Protein AF-A0A9E0L3P1-F1 (afdb_monomer_lite)

Sequence (250 aa):
MSVIFAIGGILDIVAPALLGAIGSVVLGGTKSLLESWKSQRLSTESSFNAALESDDLATISRYLRDELGQVTTDVYLRDAKVRHRVDRCLARLGAFVAPPTEEAQLVELAAGGIATPTTKKVDARGKADFDVLPLSARRNDPPAISKALESLRAGEAWNALAGLRRDLEKLLRARRNPIASSSTRSNRLSLKYDVPADAAPAFYRFWRIASQAIHGEEISDEDAVQAIEDARLVYEILDQLPQQPNRDSN

Foldseek 3Di:
DDDDDDDPPPPPPPVVVVVVVVVVVVVVVVVVVVVVVVVVVVVLVVLLVVLLPDPDPVSLVCCCCVPVVPDDPVNCVPDPVNVVSNVSSVVSVCVVPPDCDVVNVVVVVVPVDDDDDDPDPPDDDPPPPVVPPPLPDDPPFDPLLVVLSVCLNVVNLLCSLLSLVVVVVVLQVVQDDPPPPDDDDDDDPPVVGPQDPQLVVLVVLLVVQNVCSPVVHDDDSVSSVSSSVSSRVSVVVSVPDDRDPDPPPD

Structure (mmCIF, N/CA/C/O backbone):
data_AF-A0A9E0L3P1-F1
#
_entry.id   AF-A0A9E0L3P1-F1
#
loop_
_atom_site.group_PDB
_atom_site.id
_atom_site.type_symbol
_atom_site.label_atom_id
_atom_site.label_alt_id
_atom_site.label_comp_id
_atom_site.label_asym_id
_atom_site.label_entity_id
_atom_site.label_seq_id
_atom_site.pdbx_PDB_ins_code
_atom_site.Cartn_x
_atom_site.Cartn_y
_atom_site.Cartn_z
_atom_site.occupancy
_atom_site.B_iso_or_equiv
_atom_site.auth_seq_id
_atom_site.auth_comp_id
_atom_site.auth_asym_id
_atom_site.auth_atom_id
_atom_site.pdbx_PDB_model_num
ATOM 1 N N . MET A 1 1 ? -13.514 0.054 101.520 1.00 41.00 1 MET A N 1
ATOM 2 C CA . MET A 1 1 ? -13.769 -0.871 100.396 1.00 41.00 1 MET A CA 1
ATOM 3 C C . MET A 1 1 ? -14.981 -0.371 99.629 1.00 41.00 1 MET A C 1
ATOM 5 O O . MET A 1 1 ? -15.942 0.027 100.270 1.00 41.00 1 MET A O 1
ATOM 9 N N . SER A 1 2 ? -14.891 -0.420 98.297 1.00 41.91 2 SER A N 1
ATOM 10 C CA . SER A 1 2 ? -15.989 -0.293 97.322 1.00 41.91 2 SER A CA 1
ATOM 11 C C . SER A 1 2 ? -16.463 1.119 96.946 1.00 41.91 2 SER A C 1
ATOM 13 O O . SER A 1 2 ? -17.506 1.580 97.390 1.00 41.91 2 SER A O 1
ATOM 15 N N . VAL A 1 3 ? -15.731 1.747 96.016 1.00 44.28 3 VAL A N 1
ATOM 16 C CA . VAL A 1 3 ? -16.268 2.740 95.065 1.00 44.28 3 VAL A CA 1
ATOM 17 C C . VAL A 1 3 ? -15.765 2.353 93.671 1.00 44.28 3 VAL A C 1
ATOM 19 O O . VAL A 1 3 ? -14.721 2.813 93.227 1.00 44.28 3 VAL A O 1
ATOM 22 N N . ILE A 1 4 ? -16.467 1.431 93.011 1.00 50.34 4 ILE A N 1
ATOM 23 C CA . ILE A 1 4 ? -16.298 1.112 91.585 1.00 50.34 4 ILE A CA 1
ATOM 24 C C . ILE A 1 4 ? -17.689 0.772 91.058 1.00 50.34 4 ILE A C 1
ATOM 26 O O . ILE A 1 4 ? -18.079 -0.377 91.150 1.00 50.34 4 ILE A O 1
ATOM 30 N N . PHE A 1 5 ? -18.455 1.753 90.583 1.00 51.06 5 PHE A N 1
ATOM 31 C CA . PHE A 1 5 ? -19.608 1.564 89.685 1.00 51.06 5 PHE A CA 1
ATOM 32 C C . PHE A 1 5 ? -20.135 2.950 89.294 1.00 51.06 5 PHE A C 1
ATOM 34 O O . PHE A 1 5 ? -20.913 3.510 90.052 1.00 51.06 5 PHE A O 1
ATOM 41 N N . ALA A 1 6 ? -19.688 3.521 88.164 1.00 51.91 6 ALA A N 1
ATOM 42 C CA . ALA A 1 6 ? -20.415 4.580 87.427 1.00 51.91 6 ALA A CA 1
ATOM 43 C C . ALA A 1 6 ? -19.659 5.094 86.177 1.00 51.91 6 ALA A C 1
ATOM 45 O O . ALA A 1 6 ? -19.494 6.298 86.017 1.00 51.91 6 ALA A O 1
ATOM 46 N N . ILE A 1 7 ? -19.169 4.228 85.276 1.00 48.50 7 ILE A N 1
ATOM 47 C CA . ILE A 1 7 ? -18.638 4.702 83.967 1.00 48.50 7 ILE A CA 1
ATOM 48 C C . ILE A 1 7 ? -19.268 3.965 82.762 1.00 48.50 7 ILE A C 1
ATOM 50 O O . ILE A 1 7 ? -19.122 4.390 81.622 1.00 48.50 7 ILE A O 1
ATOM 54 N N . GLY A 1 8 ? -20.078 2.923 82.978 1.00 45.62 8 GLY A N 1
ATOM 55 C CA . GLY A 1 8 ? -20.614 2.098 81.882 1.00 45.62 8 GLY A CA 1
ATOM 56 C C . GLY A 1 8 ? -21.783 2.680 81.073 1.00 45.62 8 GLY A C 1
ATOM 57 O O . GLY A 1 8 ? -22.149 2.088 80.071 1.00 45.62 8 GLY A O 1
ATOM 58 N N . GLY A 1 9 ? -22.390 3.802 81.479 1.00 47.56 9 GLY A N 1
ATOM 59 C CA . GLY A 1 9 ? -23.673 4.253 80.906 1.00 47.56 9 GLY A CA 1
ATOM 60 C C . GLY A 1 9 ? -23.602 5.295 79.784 1.00 47.56 9 GLY A C 1
ATOM 61 O O . GLY A 1 9 ? -24.622 5.585 79.171 1.00 47.56 9 GLY A O 1
ATOM 62 N N . ILE A 1 10 ? -22.436 5.896 79.520 1.00 48.09 10 ILE A N 1
ATOM 63 C CA . ILE A 1 10 ? -22.332 7.044 78.594 1.00 48.09 10 ILE A CA 1
ATOM 64 C C . ILE A 1 10 ? -21.902 6.615 77.176 1.00 48.09 10 ILE A C 1
ATOM 66 O O . ILE A 1 10 ? -22.120 7.353 76.218 1.00 48.09 10 ILE A O 1
ATOM 70 N N . LEU A 1 11 ? -21.365 5.402 76.997 1.00 46.41 11 LEU A N 1
ATOM 71 C CA . LEU A 1 11 ? -20.890 4.940 75.685 1.00 46.41 11 LEU A CA 1
ATOM 72 C C . LEU A 1 11 ? -21.988 4.417 74.740 1.00 46.41 11 LEU A C 1
ATOM 74 O O . LEU A 1 11 ? -21.792 4.479 73.527 1.00 46.41 11 LEU A O 1
ATOM 78 N N . ASP A 1 12 ? -23.152 3.996 75.242 1.00 49.41 12 ASP A N 1
ATOM 79 C CA . ASP A 1 12 ? -24.196 3.388 74.395 1.00 49.41 12 ASP A CA 1
ATOM 80 C C . ASP A 1 12 ? -25.086 4.395 73.647 1.00 49.41 12 ASP A C 1
ATOM 82 O O . ASP A 1 12 ? -25.795 4.026 72.713 1.00 49.41 12 ASP A O 1
ATOM 86 N N . ILE A 1 13 ? -25.032 5.685 73.997 1.00 50.88 13 ILE A N 1
ATOM 87 C CA . ILE A 1 13 ? -25.871 6.715 73.353 1.00 50.88 13 ILE A CA 1
ATOM 88 C C . ILE A 1 13 ? -25.098 7.491 72.272 1.00 50.88 13 ILE A C 1
ATOM 90 O O . ILE A 1 13 ? -25.693 8.014 71.330 1.00 50.88 13 ILE A O 1
ATOM 94 N N . VAL A 1 14 ? -23.763 7.532 72.340 1.00 48.97 14 VAL A N 1
ATOM 95 C CA . VAL A 1 14 ? -22.944 8.360 71.432 1.00 48.97 14 VAL A CA 1
ATOM 96 C C . VAL A 1 14 ? -22.566 7.620 70.136 1.00 48.97 14 VAL A C 1
ATOM 98 O O . VAL A 1 14 ? -22.375 8.249 69.094 1.00 48.97 14 VAL A O 1
ATOM 101 N N . ALA A 1 15 ? -22.528 6.283 70.151 1.00 49.94 15 ALA A N 1
ATOM 102 C CA . ALA A 1 15 ? -22.137 5.473 68.995 1.00 49.94 15 ALA A CA 1
ATOM 103 C C . ALA A 1 15 ? -23.086 5.558 67.768 1.00 49.94 15 ALA A C 1
ATOM 105 O O . ALA A 1 15 ? -22.580 5.705 66.651 1.00 49.94 15 ALA A O 1
ATOM 106 N N . PRO A 1 16 ? -24.431 5.531 67.900 1.00 53.44 16 PRO A N 1
ATOM 107 C CA . PRO A 1 16 ? -25.307 5.573 66.725 1.00 53.44 16 PRO A CA 1
ATOM 108 C C . PRO A 1 16 ? -25.419 6.969 66.081 1.00 53.44 16 PRO A C 1
ATOM 110 O O . PRO A 1 16 ? -25.670 7.067 64.880 1.00 53.44 16 PRO A O 1
ATOM 113 N N . ALA A 1 17 ? -25.171 8.050 66.830 1.00 52.03 17 ALA A N 1
ATOM 114 C CA . ALA A 1 17 ? -25.237 9.419 66.306 1.00 52.03 17 ALA A CA 1
ATOM 115 C C . ALA A 1 17 ? -24.037 9.783 65.405 1.00 52.03 17 ALA A C 1
ATOM 117 O O . ALA A 1 17 ? -24.204 10.475 64.399 1.00 52.03 17 ALA A O 1
ATOM 118 N N . LEU A 1 18 ? -22.836 9.273 65.708 1.00 46.53 18 LEU A N 1
ATOM 119 C CA . LEU A 1 18 ? -21.638 9.486 64.883 1.00 46.53 18 LEU A CA 1
ATOM 120 C C . LEU A 1 18 ? -21.670 8.687 63.569 1.00 46.53 18 LEU A C 1
ATOM 122 O O . LEU A 1 18 ? -21.211 9.179 62.540 1.00 46.53 18 LEU A O 1
ATOM 126 N N . LEU A 1 19 ? -22.277 7.496 63.562 1.00 47.31 19 LEU A N 1
ATOM 127 C CA . LEU A 1 19 ? -22.416 6.679 62.349 1.00 47.31 19 LEU A CA 1
ATOM 128 C C . LEU A 1 19 ? -23.410 7.273 61.333 1.00 47.31 19 LEU A C 1
ATOM 130 O O . LEU A 1 19 ? -23.176 7.183 60.127 1.00 47.31 19 LEU A O 1
ATOM 134 N N . GLY A 1 20 ? -24.470 7.948 61.794 1.00 47.22 20 GLY A N 1
ATOM 135 C CA . GLY A 1 20 ? -25.434 8.626 60.917 1.00 47.22 20 GLY A CA 1
ATOM 136 C C . GLY A 1 20 ? -24.874 9.869 60.209 1.00 47.22 20 GLY A C 1
ATOM 137 O O . GLY A 1 20 ? -25.210 10.123 59.053 1.00 47.22 20 GLY A O 1
ATOM 138 N N . ALA A 1 21 ? -23.983 10.618 60.868 1.00 46.47 21 ALA A N 1
ATOM 139 C CA . ALA A 1 21 ? -23.373 11.829 60.309 1.00 46.47 21 ALA A CA 1
ATOM 140 C C . ALA A 1 21 ? -22.207 11.541 59.341 1.00 46.47 21 ALA A C 1
ATOM 142 O O . ALA A 1 21 ? -21.972 12.307 58.409 1.00 46.47 21 ALA A O 1
ATOM 143 N N . ILE A 1 22 ? -21.493 10.423 59.516 1.00 46.97 22 ILE A N 1
ATOM 144 C CA . ILE A 1 22 ? -20.395 10.026 58.617 1.00 46.97 22 ILE A CA 1
ATOM 145 C C . ILE A 1 22 ? -20.943 9.415 57.313 1.00 46.97 22 ILE A C 1
ATOM 147 O O . ILE A 1 22 ? -20.392 9.653 56.237 1.00 46.97 22 ILE A O 1
ATOM 151 N N . GLY A 1 23 ? -22.072 8.698 57.371 1.00 39.88 23 GLY A N 1
ATOM 152 C CA . GLY A 1 23 ? -22.703 8.103 56.186 1.00 39.88 23 GLY A CA 1
ATOM 153 C C . GLY A 1 23 ? -23.179 9.127 55.145 1.00 39.88 23 GLY A C 1
ATOM 154 O O . GLY A 1 23 ? -23.031 8.901 53.944 1.00 39.88 23 GLY A O 1
ATOM 155 N N . SER A 1 24 ? -23.691 10.282 55.577 1.00 47.69 24 SER A N 1
ATOM 156 C CA . SER A 1 24 ? -24.193 11.335 54.681 1.00 47.69 24 SER A CA 1
ATOM 157 C C . SER A 1 24 ? -23.080 12.137 53.992 1.00 47.69 24 SER A C 1
ATOM 159 O O . SER A 1 24 ? -23.251 12.548 52.843 1.00 47.69 24 SER A O 1
ATOM 161 N N . VAL A 1 25 ? -21.907 12.282 54.617 1.00 47.47 25 VAL A N 1
ATOM 162 C CA . VAL A 1 25 ? -20.738 12.950 54.008 1.00 47.47 25 VAL A CA 1
ATOM 163 C C . VAL A 1 25 ? -20.073 12.067 52.943 1.00 47.47 25 VAL A C 1
ATOM 165 O O . VAL A 1 25 ? -19.700 12.557 51.875 1.00 47.47 25 VAL A O 1
ATOM 168 N N . VAL A 1 26 ? -19.993 10.752 53.166 1.00 49.22 26 VAL A N 1
ATOM 169 C CA . VAL A 1 26 ? -19.387 9.810 52.203 1.00 49.22 26 VAL A CA 1
ATOM 170 C C . VAL A 1 26 ? -20.275 9.601 50.963 1.00 49.22 26 VAL A C 1
ATOM 172 O O . VAL A 1 26 ? -19.770 9.510 49.843 1.00 49.22 26 VAL A O 1
ATOM 175 N N . LEU A 1 27 ? -21.604 9.605 51.116 1.00 48.38 27 LEU A N 1
ATOM 176 C CA . LEU A 1 27 ? -22.540 9.484 49.987 1.00 48.38 27 LEU A CA 1
ATOM 177 C C . LEU A 1 27 ? -22.707 10.787 49.181 1.00 48.38 27 LEU A C 1
ATOM 179 O O . LEU A 1 27 ? -22.965 10.723 47.979 1.00 48.38 27 LEU A O 1
ATOM 183 N N . GLY A 1 28 ? -22.513 11.959 49.796 1.00 45.94 28 GLY A N 1
ATOM 184 C CA . GLY A 1 28 ? -22.519 13.251 49.095 1.00 45.94 28 GLY A CA 1
ATOM 185 C C . GLY A 1 28 ? -21.259 13.505 48.255 1.00 45.94 28 GLY A C 1
ATOM 186 O O . GLY A 1 28 ? -21.353 14.033 47.147 1.00 45.94 28 GLY A O 1
ATOM 187 N N . GLY A 1 29 ? -20.086 13.076 48.737 1.00 42.81 29 GLY A N 1
ATOM 188 C CA . GLY A 1 29 ? -18.804 13.289 48.050 1.00 42.81 29 GLY A CA 1
ATOM 189 C C . GLY A 1 29 ? -18.614 12.459 46.775 1.00 42.81 29 GLY A C 1
ATOM 190 O O . GLY A 1 29 ? -17.936 12.892 45.847 1.00 42.81 29 GLY A O 1
ATOM 191 N N . THR A 1 30 ? -19.244 11.285 46.674 1.00 48.56 30 THR A N 1
ATOM 192 C CA . THR A 1 30 ? -19.099 10.417 45.489 1.00 48.56 30 THR A CA 1
ATOM 193 C C . THR A 1 30 ? -19.891 10.915 44.281 1.00 48.56 30 THR A C 1
ATOM 195 O O . THR A 1 30 ? -19.433 10.745 43.152 1.00 48.56 30 THR A O 1
ATOM 198 N N . LYS A 1 31 ? -21.034 11.590 44.483 1.00 53.25 31 LYS A N 1
ATOM 199 C CA . LYS A 1 31 ? -21.816 12.173 43.379 1.00 53.25 31 LYS A CA 1
ATOM 200 C C . LYS A 1 31 ? -21.131 13.385 42.749 1.00 53.25 31 LYS A C 1
ATOM 202 O O . LYS A 1 31 ? -21.067 13.450 41.525 1.00 53.25 31 LYS A O 1
ATOM 207 N N . SER A 1 32 ? -20.556 14.288 43.550 1.00 51.97 32 SER A N 1
ATOM 208 C CA . SER A 1 32 ? -19.854 15.461 43.002 1.00 51.97 32 SER A CA 1
ATOM 209 C C . SER A 1 32 ? -18.558 15.079 42.279 1.00 51.97 32 SER A C 1
ATOM 211 O O . SER A 1 32 ? -18.223 15.679 41.259 1.00 51.97 32 SER A O 1
ATOM 213 N N . LEU A 1 33 ? -17.868 14.024 42.733 1.00 56.31 33 LEU A N 1
ATOM 214 C CA . LEU A 1 33 ? -16.728 13.451 42.016 1.00 56.31 33 LEU A CA 1
ATOM 215 C C . LEU A 1 33 ? -17.153 12.835 40.680 1.00 56.31 33 LEU A C 1
ATOM 217 O O . LEU A 1 33 ? -16.501 13.076 39.668 1.00 56.31 33 LEU A O 1
ATOM 221 N N . LEU A 1 34 ? -18.268 12.100 40.638 1.00 56.38 34 LEU A N 1
ATOM 222 C CA . LEU A 1 34 ? -18.761 11.503 39.395 1.00 56.38 34 LEU A CA 1
ATOM 223 C C . LEU A 1 34 ? -19.210 12.565 38.375 1.00 56.38 34 LEU A C 1
ATOM 225 O O . LEU A 1 34 ? -18.944 12.428 37.181 1.00 56.38 34 LEU A O 1
ATOM 229 N N . GLU A 1 35 ? -19.872 13.628 38.838 1.00 59.34 35 GLU A N 1
ATOM 230 C CA . GLU A 1 35 ? -20.303 14.753 38.000 1.00 59.34 35 GLU A CA 1
ATOM 231 C C . GLU A 1 35 ? -19.119 15.586 37.502 1.00 59.34 35 GLU A C 1
ATOM 233 O O . GLU A 1 35 ? -19.087 15.937 36.323 1.00 59.34 35 GLU A O 1
ATOM 238 N N . SER A 1 36 ? -18.106 15.811 38.344 1.00 46.25 36 SER A N 1
ATOM 239 C CA . SER A 1 36 ? -16.845 16.460 37.961 1.00 46.25 36 SER A CA 1
ATOM 240 C C . SER A 1 36 ? -16.073 15.641 36.921 1.00 46.25 36 SER A C 1
ATOM 242 O O . SER A 1 36 ? -15.590 16.176 35.928 1.00 46.25 36 SER A O 1
ATOM 244 N N . TRP A 1 37 ? -16.041 14.313 37.061 1.00 57.25 37 TRP A N 1
ATOM 245 C CA . TRP A 1 37 ? -15.416 13.432 36.070 1.00 57.25 37 TRP A CA 1
ATOM 246 C C . TRP A 1 37 ? -16.185 13.405 34.750 1.00 57.25 37 TRP A C 1
ATOM 248 O O . TRP A 1 37 ? -15.593 13.321 33.673 1.00 57.25 37 TRP A O 1
ATOM 258 N N . LYS A 1 38 ? -17.518 13.469 34.808 1.00 56.06 38 LYS A N 1
ATOM 259 C CA . LYS A 1 38 ? -18.362 13.522 33.614 1.00 56.06 38 LYS A CA 1
ATOM 260 C C . LYS A 1 38 ? -18.232 14.869 32.900 1.00 56.06 38 LYS A C 1
ATOM 262 O O . LYS A 1 38 ? -18.153 14.871 31.674 1.00 56.06 38 LYS A O 1
ATOM 267 N N . SER A 1 39 ? -18.156 15.982 33.632 1.00 50.34 39 SER A N 1
ATOM 268 C CA . SER A 1 39 ? -17.939 17.308 33.042 1.00 50.34 39 SER A CA 1
ATOM 269 C C . SER A 1 39 ? -16.531 17.440 32.46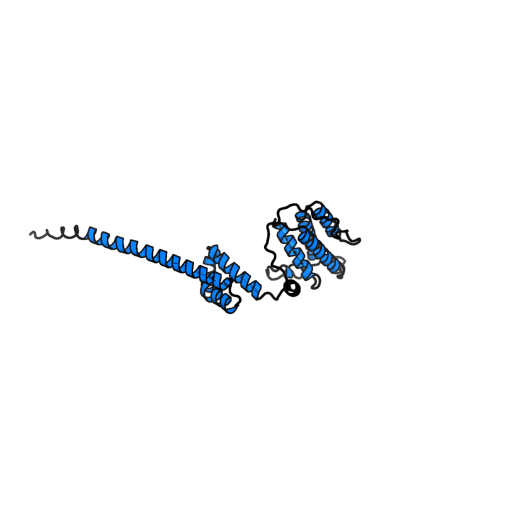0 1.00 50.34 39 SER A C 1
ATOM 271 O O . SER A 1 39 ? -16.409 17.905 31.331 1.00 50.34 39 SER A O 1
ATOM 273 N N . GLN A 1 40 ? -15.504 16.911 33.139 1.00 62.34 40 GLN A N 1
ATOM 274 C CA . GLN A 1 40 ? -14.139 16.838 32.610 1.00 62.34 40 GLN A CA 1
ATOM 275 C C . GLN A 1 40 ? -14.065 16.016 31.323 1.00 62.34 40 GLN A C 1
ATOM 277 O O . GLN A 1 40 ? -13.381 16.424 30.390 1.00 62.34 40 GLN A O 1
ATOM 282 N N . ARG A 1 41 ? -14.788 14.889 31.230 1.00 61.81 41 ARG A N 1
ATOM 283 C CA . ARG A 1 41 ? -14.851 14.060 30.010 1.00 61.81 41 ARG A CA 1
ATOM 284 C C . ARG A 1 41 ? -15.549 14.760 28.850 1.00 61.81 41 ARG A C 1
ATOM 286 O O . ARG A 1 41 ? -15.079 14.665 27.720 1.00 61.81 41 ARG A O 1
ATOM 293 N N . LEU A 1 42 ? -16.657 15.447 29.127 1.00 58.56 42 LEU A N 1
ATOM 294 C CA . LEU A 1 42 ? -17.394 16.203 28.115 1.00 58.56 42 LEU A CA 1
ATOM 295 C C . LEU A 1 42 ? -16.572 17.392 27.607 1.00 58.56 42 LEU A C 1
ATOM 297 O O . LEU A 1 42 ? -16.526 17.614 26.399 1.00 58.56 42 LEU A O 1
ATOM 301 N N . SER A 1 43 ? -15.858 18.092 28.495 1.00 64.62 43 SER A N 1
ATOM 302 C CA . SER A 1 43 ? -14.959 19.176 28.094 1.00 64.62 43 SER A CA 1
ATOM 303 C C . SER A 1 43 ? -13.737 18.671 27.327 1.00 64.62 43 SER A C 1
ATOM 305 O O . SER A 1 43 ? -13.291 19.357 26.413 1.00 64.62 43 SER A O 1
ATOM 307 N N . THR A 1 44 ? -13.219 17.470 27.635 1.00 73.44 44 THR A N 1
ATOM 308 C CA . THR A 1 44 ? -12.126 16.875 26.837 1.00 73.44 44 THR A CA 1
ATOM 309 C C . THR A 1 44 ? -12.587 16.443 25.453 1.00 73.44 44 THR A C 1
ATOM 311 O O . THR A 1 44 ? -11.783 16.406 24.531 1.00 73.44 44 THR A O 1
ATOM 314 N N . GLU A 1 45 ? -13.850 16.050 25.296 1.00 78.62 45 GLU A N 1
ATOM 315 C CA . GLU A 1 45 ? -14.381 15.586 24.013 1.00 78.62 45 GLU A CA 1
ATOM 316 C C . GLU A 1 45 ? -14.706 16.751 23.076 1.00 78.62 45 GLU A C 1
ATOM 318 O O . GLU A 1 45 ? -14.392 16.689 21.888 1.00 78.62 45 GLU A O 1
ATOM 323 N N . SER A 1 46 ? -15.247 17.852 23.607 1.00 83.00 46 SER A N 1
ATOM 324 C CA . SER A 1 46 ? -15.445 19.071 22.820 1.00 83.00 46 SER A CA 1
ATOM 325 C C . SER A 1 46 ? -14.118 19.715 22.422 1.00 83.00 46 SER A C 1
ATOM 327 O O . SER A 1 46 ? -13.969 20.119 21.271 1.00 83.00 46 SER A O 1
ATOM 329 N N . SER A 1 47 ? -13.135 19.774 23.331 1.00 84.06 47 SER A N 1
ATOM 330 C CA . SER A 1 47 ? -11.802 20.300 23.010 1.00 84.06 47 SER A CA 1
ATOM 331 C C . SER A 1 47 ? -11.057 19.413 22.011 1.00 84.06 47 SER A C 1
ATOM 333 O O . SER A 1 47 ? -10.395 19.932 21.117 1.00 84.06 47 SER A O 1
ATOM 335 N N . PHE A 1 48 ? -11.226 18.090 22.102 1.00 86.25 48 PHE A N 1
ATOM 336 C CA . PHE A 1 48 ? -10.692 17.136 21.131 1.00 86.25 48 PHE A CA 1
ATOM 337 C C . PHE A 1 48 ? -11.247 17.366 19.722 1.00 86.25 48 PHE A C 1
ATOM 339 O O . PHE A 1 48 ? -10.477 17.481 18.769 1.00 86.25 48 PHE A O 1
ATOM 346 N N . ASN A 1 49 ? -12.574 17.451 19.585 1.00 87.38 49 ASN A N 1
ATOM 347 C CA . ASN A 1 49 ? -13.206 17.656 18.281 1.00 87.38 49 ASN A CA 1
ATOM 348 C C . ASN A 1 49 ? -12.835 19.023 17.696 1.00 87.38 49 ASN A C 1
ATOM 350 O O . ASN A 1 49 ? -12.446 19.090 16.535 1.00 87.38 49 ASN A O 1
ATOM 354 N N . ALA A 1 50 ? -12.834 20.078 18.517 1.00 88.94 50 ALA A N 1
ATOM 355 C CA . ALA A 1 50 ? -12.407 21.408 18.090 1.00 88.94 50 ALA A CA 1
ATOM 356 C C . ALA A 1 50 ? -10.944 21.429 17.612 1.00 88.94 50 ALA A C 1
ATOM 358 O O . ALA A 1 50 ? -10.625 22.093 16.629 1.00 88.94 50 ALA A O 1
ATOM 359 N N . ALA A 1 51 ? -10.052 20.682 18.271 1.00 86.50 51 ALA A N 1
ATOM 360 C CA . ALA A 1 51 ? -8.666 20.560 17.832 1.00 86.50 51 ALA A CA 1
ATOM 361 C C . ALA A 1 51 ? -8.549 19.795 16.504 1.00 86.50 51 ALA A C 1
ATOM 363 O O . ALA A 1 51 ? -7.774 20.201 15.647 1.00 86.50 51 ALA A O 1
ATOM 364 N N . LEU A 1 52 ? -9.319 18.720 16.303 1.00 87.69 52 LEU A N 1
ATOM 365 C CA . LEU A 1 52 ? -9.302 17.949 15.052 1.00 87.69 52 LEU A CA 1
ATOM 366 C C . LEU A 1 52 ? -9.882 18.708 13.852 1.00 87.69 52 LEU A C 1
ATOM 368 O O . LEU A 1 52 ? -9.408 18.518 12.730 1.00 87.69 52 LEU A O 1
ATOM 372 N N . GLU A 1 53 ? -10.908 19.522 14.091 1.00 89.50 53 GLU A N 1
ATOM 373 C CA . GLU A 1 53 ? -11.561 20.370 13.088 1.00 89.50 53 GLU A CA 1
ATOM 374 C C . GLU A 1 53 ? -10.756 21.637 12.776 1.00 89.50 53 GLU A C 1
ATOM 376 O O . GLU A 1 53 ? -11.013 22.292 11.772 1.00 89.50 53 GLU A O 1
ATOM 381 N N . SER A 1 54 ? -9.770 21.978 13.608 1.00 88.25 54 SER A N 1
ATOM 382 C CA . SER A 1 54 ? -8.905 23.126 13.372 1.00 88.25 54 SER A CA 1
ATOM 383 C C . SER A 1 54 ? -8.012 22.906 12.151 1.00 88.25 54 SER A C 1
ATOM 385 O O . SER A 1 54 ? -7.361 21.866 12.014 1.00 88.25 54 SER A O 1
ATOM 387 N N . ASP A 1 55 ? -7.932 23.927 11.298 1.00 87.31 55 ASP A N 1
ATOM 388 C CA . ASP A 1 55 ? -6.958 23.978 10.207 1.00 87.31 55 ASP A CA 1
ATOM 389 C C . ASP A 1 55 ? -5.597 24.556 10.648 1.00 87.31 55 ASP A C 1
ATOM 391 O O . ASP A 1 55 ? -4.673 24.704 9.849 1.00 87.31 55 ASP A O 1
ATOM 395 N N . ASP A 1 56 ? -5.453 24.882 11.935 1.00 90.31 56 ASP A N 1
ATOM 396 C CA . ASP A 1 56 ? -4.226 25.422 12.506 1.00 90.31 56 ASP A CA 1
ATOM 397 C C . ASP A 1 56 ? -3.387 24.323 13.180 1.00 90.31 56 ASP A C 1
ATOM 399 O O . ASP A 1 56 ? -3.745 23.748 14.216 1.00 90.31 56 ASP A O 1
ATOM 403 N N . LEU A 1 57 ? -2.195 24.088 12.626 1.00 86.69 57 LEU A N 1
ATOM 404 C CA . LEU A 1 57 ? -1.208 23.155 13.167 1.00 86.69 57 LEU A CA 1
ATOM 405 C C . LEU A 1 57 ? -0.799 23.505 14.609 1.00 86.69 57 LEU A C 1
ATOM 407 O O . LEU A 1 57 ? -0.513 22.608 15.414 1.00 86.69 57 LEU A O 1
ATOM 411 N N . ALA A 1 58 ? -0.771 24.792 14.970 1.00 88.50 58 ALA A N 1
ATOM 412 C CA . ALA A 1 58 ? -0.435 25.220 16.326 1.00 88.50 58 ALA A CA 1
ATOM 413 C C . ALA A 1 58 ? -1.492 24.741 17.333 1.00 88.50 58 ALA A C 1
ATOM 415 O O . ALA A 1 58 ? -1.146 24.289 18.426 1.00 88.50 58 ALA A O 1
ATOM 416 N N . THR A 1 59 ? -2.766 24.773 16.950 1.00 88.06 59 THR A N 1
ATOM 417 C CA . THR A 1 59 ? -3.887 24.303 17.770 1.00 88.06 59 THR A CA 1
ATOM 418 C C . THR A 1 59 ? -3.830 22.789 17.988 1.00 88.06 59 THR A C 1
ATOM 420 O O . THR A 1 59 ? -3.878 22.333 19.134 1.00 88.06 59 THR A O 1
ATOM 423 N N . ILE A 1 60 ? -3.609 22.003 16.927 1.00 87.81 60 ILE A N 1
ATOM 424 C CA . ILE A 1 60 ? -3.466 20.538 17.025 1.00 87.81 60 ILE A CA 1
ATOM 425 C C . ILE A 1 60 ? -2.246 20.154 17.873 1.00 87.81 60 ILE A C 1
ATOM 427 O O . ILE A 1 60 ? -2.329 19.288 18.746 1.00 87.81 60 ILE A O 1
ATOM 431 N N . SER A 1 61 ? -1.101 20.800 17.638 1.00 84.38 61 SER A N 1
ATOM 432 C CA . SER A 1 61 ? 0.142 20.498 18.357 1.00 84.38 61 SER A CA 1
ATOM 433 C C . SER A 1 61 ? 0.095 20.902 19.833 1.00 84.38 61 SER A C 1
ATOM 435 O O . SER A 1 61 ? 0.674 20.206 20.669 1.00 84.38 61 SER A O 1
ATOM 437 N N . ARG A 1 62 ? -0.612 21.988 20.176 1.00 89.06 62 ARG A N 1
ATOM 438 C CA . ARG A 1 62 ? -0.868 22.385 21.566 1.00 89.06 62 ARG A CA 1
ATOM 439 C C . ARG A 1 62 ? -1.746 21.358 22.271 1.00 89.06 62 ARG A C 1
ATOM 441 O O . ARG A 1 62 ? -1.363 20.882 23.331 1.00 89.06 62 ARG A O 1
ATOM 448 N N . TYR A 1 63 ? -2.842 20.935 21.641 1.00 87.94 63 TYR A N 1
ATOM 449 C CA . TYR A 1 63 ? -3.709 19.889 22.188 1.00 87.94 63 TYR A CA 1
ATOM 450 C C . TYR A 1 63 ? -2.943 18.581 22.442 1.00 87.94 63 TYR A C 1
ATOM 452 O O . TYR A 1 63 ? -3.016 18.001 23.524 1.00 87.94 63 TYR A O 1
ATOM 460 N N . LEU A 1 64 ? -2.138 18.137 21.472 1.00 85.19 64 LEU A N 1
ATOM 461 C CA . LEU A 1 64 ? -1.310 16.939 21.622 1.00 85.19 64 LEU A CA 1
ATOM 462 C C . LEU A 1 64 ? -0.308 17.042 22.770 1.00 85.19 64 LEU A C 1
ATOM 464 O O . LEU A 1 64 ? -0.054 16.045 23.432 1.00 85.19 64 LEU A O 1
ATOM 468 N N . ARG A 1 65 ? 0.275 18.218 23.002 1.00 87.69 65 ARG A N 1
ATOM 469 C CA . ARG A 1 65 ? 1.256 18.431 24.069 1.00 87.69 65 ARG A CA 1
ATOM 470 C C . ARG A 1 65 ? 0.601 18.502 25.442 1.00 87.69 65 ARG A C 1
ATOM 472 O O . ARG A 1 65 ? 1.065 17.838 26.363 1.00 87.69 65 ARG A O 1
ATOM 479 N N . ASP A 1 66 ? -0.450 19.303 25.555 1.00 86.81 66 ASP A N 1
ATOM 480 C CA . ASP A 1 66 ? -1.017 19.693 26.842 1.00 86.81 66 ASP A CA 1
ATOM 481 C C . ASP A 1 66 ? -1.958 18.609 27.385 1.00 86.81 66 ASP A C 1
ATOM 483 O O . ASP A 1 66 ? -1.909 18.305 28.576 1.00 86.81 66 ASP A O 1
ATOM 487 N N . GLU A 1 67 ? -2.745 17.974 26.507 1.00 86.62 67 GLU A N 1
ATOM 488 C CA . GLU A 1 67 ? -3.736 16.955 26.878 1.00 86.62 67 GLU A CA 1
ATOM 489 C C . GLU A 1 67 ? -3.190 15.537 26.675 1.00 86.62 67 GLU A C 1
ATOM 491 O O . GLU A 1 67 ? -3.176 14.717 27.594 1.00 86.62 67 GLU A O 1
ATOM 496 N N . LEU A 1 68 ? -2.703 15.227 25.468 1.00 82.62 68 LEU A N 1
ATOM 497 C CA . LEU A 1 68 ? -2.258 13.867 25.139 1.00 82.62 68 LEU A CA 1
ATOM 498 C C . LEU A 1 68 ? -0.821 13.579 25.592 1.00 82.62 68 LEU A C 1
ATOM 500 O O . LEU A 1 68 ? -0.487 12.423 25.837 1.00 82.62 68 LEU A O 1
ATOM 504 N N . GLY A 1 69 ? 0.018 14.600 25.768 1.00 79.31 69 GLY A N 1
ATOM 505 C CA . GLY A 1 69 ? 1.403 14.454 26.220 1.00 79.31 69 GLY A CA 1
ATOM 506 C C . GLY A 1 69 ? 1.513 13.979 27.669 1.00 79.31 69 GLY A C 1
ATOM 507 O O . GLY A 1 69 ? 2.550 13.455 28.069 1.00 79.31 69 GLY A O 1
ATOM 508 N N . GLN A 1 70 ? 0.431 14.110 28.440 1.00 83.88 70 GLN A N 1
ATOM 509 C CA . GLN A 1 70 ? 0.333 13.593 29.806 1.00 83.88 70 GLN A CA 1
ATOM 510 C C . GLN A 1 70 ? -0.106 12.121 29.860 1.00 83.88 70 GLN A C 1
ATOM 512 O O . GLN A 1 70 ? -0.055 11.495 30.920 1.00 83.88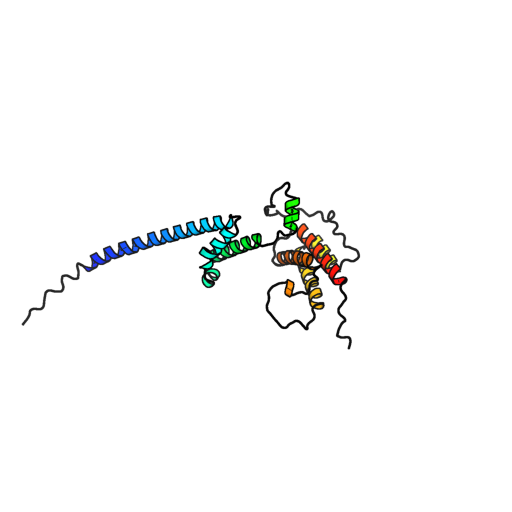 70 GLN A O 1
ATOM 517 N N . VAL A 1 71 ? -0.527 11.540 28.731 1.00 82.56 71 VAL A N 1
ATOM 518 C CA . VAL A 1 71 ? -0.925 10.132 28.652 1.00 82.56 71 VAL A CA 1
ATOM 519 C C . VAL A 1 71 ? 0.323 9.253 28.667 1.00 82.56 71 VAL A C 1
ATOM 521 O O . VAL A 1 71 ? 1.156 9.298 27.7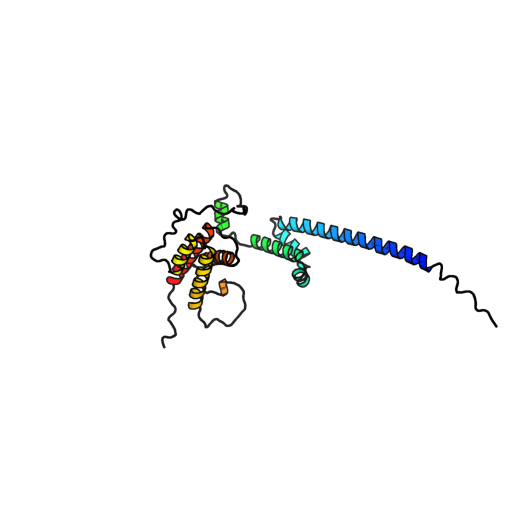65 1.00 82.56 71 VAL A O 1
ATOM 524 N N . THR A 1 72 ? 0.438 8.394 29.678 1.00 80.88 72 THR A N 1
ATOM 525 C CA . THR A 1 72 ? 1.526 7.413 29.743 1.00 80.88 72 THR A CA 1
ATOM 526 C C . THR A 1 72 ? 1.299 6.262 28.761 1.00 80.88 72 THR A C 1
ATOM 528 O O . THR A 1 72 ? 0.166 5.918 28.414 1.00 80.88 72 THR A O 1
ATOM 531 N N . THR A 1 73 ? 2.383 5.596 28.354 1.00 85.12 73 THR A N 1
ATOM 532 C CA . THR A 1 73 ? 2.322 4.439 27.445 1.00 85.12 73 THR A CA 1
ATOM 533 C C . THR A 1 73 ? 1.416 3.323 27.974 1.00 85.12 73 THR A C 1
ATOM 535 O O . THR A 1 73 ? 0.707 2.690 27.197 1.00 85.12 73 THR A O 1
ATOM 538 N N . ASP A 1 74 ? 1.394 3.095 29.291 1.00 80.06 74 ASP A N 1
ATOM 539 C CA . ASP A 1 74 ? 0.531 2.077 29.903 1.00 80.06 74 ASP A CA 1
ATOM 540 C C . ASP A 1 74 ? -0.961 2.408 29.723 1.00 80.06 74 ASP A C 1
ATOM 542 O O . ASP A 1 74 ? -1.740 1.541 29.328 1.00 80.06 74 ASP A O 1
ATOM 546 N N . VAL A 1 75 ? -1.353 3.674 29.908 1.00 76.06 75 VAL A N 1
ATOM 547 C CA . VAL A 1 75 ? -2.739 4.125 29.692 1.00 76.06 75 VAL A CA 1
ATOM 548 C C . VAL A 1 75 ? -3.129 3.998 28.218 1.00 76.06 75 VAL A C 1
ATOM 550 O O . VAL A 1 75 ? -4.197 3.470 27.917 1.00 76.06 75 VAL A O 1
ATOM 553 N N . TYR A 1 76 ? -2.250 4.385 27.290 1.00 85.00 76 TYR A N 1
ATOM 554 C CA . TYR A 1 76 ? -2.474 4.214 25.846 1.00 85.00 76 TYR A CA 1
ATOM 555 C C . TYR A 1 76 ? -2.672 2.735 25.441 1.00 85.00 76 TYR A C 1
ATOM 557 O O . TYR A 1 76 ? -3.513 2.399 24.597 1.00 85.00 76 TYR A O 1
ATOM 565 N N . LEU A 1 77 ? -1.929 1.813 26.063 1.00 84.25 77 LEU A N 1
ATOM 566 C CA . LEU A 1 77 ? -2.046 0.375 25.797 1.00 84.25 77 LEU A CA 1
ATOM 567 C C . LEU A 1 77 ? -3.291 -0.265 26.426 1.00 84.25 77 LEU A C 1
ATOM 569 O O . LEU A 1 77 ? -3.762 -1.280 25.912 1.00 84.25 77 LEU A O 1
ATOM 573 N N . ARG A 1 78 ? -3.853 0.310 27.491 1.00 79.75 78 ARG A N 1
ATOM 574 C CA . ARG A 1 78 ? -5.019 -0.257 28.190 1.00 79.75 78 ARG A CA 1
ATOM 575 C C . ARG A 1 78 ? -6.351 0.378 27.795 1.00 79.75 78 ARG A C 1
ATOM 577 O O . ARG A 1 78 ? -7.364 -0.314 27.816 1.00 79.75 78 ARG A O 1
ATOM 584 N N . ASP A 1 79 ? -6.365 1.653 27.412 1.00 83.50 79 ASP A N 1
ATOM 585 C CA . ASP A 1 79 ? -7.589 2.388 27.081 1.00 83.50 79 ASP A CA 1
ATOM 586 C C . ASP A 1 79 ? -7.738 2.587 25.563 1.00 83.50 79 ASP A C 1
ATOM 588 O O . ASP A 1 79 ? -7.054 3.396 24.931 1.00 83.50 79 ASP A O 1
ATOM 592 N N . ALA A 1 80 ? -8.686 1.853 24.971 1.00 80.00 80 ALA A N 1
ATOM 593 C CA . ALA A 1 80 ? -8.986 1.923 23.543 1.00 80.00 80 ALA A CA 1
ATOM 594 C C . ALA A 1 80 ? -9.478 3.310 23.086 1.00 80.00 80 ALA A C 1
ATOM 596 O O . ALA A 1 80 ? -9.234 3.692 21.942 1.00 80.00 80 ALA A O 1
ATOM 597 N N . LYS A 1 81 ? -10.145 4.084 23.955 1.00 83.62 81 LYS A N 1
ATOM 598 C CA . LYS A 1 81 ? -10.620 5.433 23.611 1.00 83.62 81 LYS A CA 1
ATOM 599 C C . LYS A 1 81 ? -9.461 6.412 23.536 1.00 83.62 81 LYS A C 1
ATOM 601 O O . LYS A 1 81 ? -9.381 7.185 22.586 1.00 83.62 81 LYS A O 1
ATOM 606 N N . VAL A 1 82 ? -8.558 6.358 24.513 1.00 81.31 82 VAL A N 1
ATOM 607 C CA . VAL A 1 82 ? -7.342 7.182 24.515 1.00 81.31 82 VAL A CA 1
ATOM 608 C C . VAL A 1 82 ? -6.484 6.853 23.298 1.00 81.31 82 VAL A C 1
ATOM 610 O O . VAL A 1 82 ? -6.063 7.764 22.588 1.00 81.31 82 VAL A O 1
ATOM 613 N N . ARG A 1 83 ? -6.317 5.561 22.990 1.00 86.50 83 ARG A N 1
ATOM 614 C CA . ARG A 1 83 ? -5.627 5.108 21.778 1.00 86.50 83 ARG A CA 1
ATOM 615 C C . ARG A 1 83 ? -6.230 5.706 20.512 1.00 86.50 83 ARG A C 1
ATOM 617 O O . ARG A 1 83 ? -5.523 6.349 19.748 1.00 86.50 83 ARG A O 1
ATOM 624 N N . HIS A 1 84 ? -7.543 5.571 20.340 1.00 85.69 84 HIS A N 1
ATOM 625 C CA . HIS A 1 84 ? -8.241 6.109 19.176 1.00 85.69 84 HIS A CA 1
ATOM 626 C C . HIS A 1 84 ? -8.070 7.631 19.034 1.00 85.69 84 HIS A C 1
ATOM 628 O O . HIS A 1 84 ? -7.899 8.131 17.923 1.00 85.69 84 HIS A O 1
ATOM 634 N N . ARG A 1 85 ? -8.080 8.375 20.149 1.00 84.50 85 ARG A N 1
ATOM 635 C CA . ARG A 1 85 ? -7.856 9.830 20.145 1.00 84.50 85 ARG A CA 1
ATOM 636 C C . ARG A 1 85 ? -6.445 10.190 19.684 1.00 84.50 85 ARG A C 1
ATOM 638 O O . ARG A 1 85 ? -6.295 11.024 18.794 1.00 84.50 85 ARG A O 1
ATOM 645 N N . VAL A 1 86 ? -5.431 9.532 20.246 1.00 84.94 86 VAL A N 1
ATOM 646 C CA . VAL A 1 86 ? -4.026 9.725 19.857 1.00 84.94 86 VAL A CA 1
ATOM 647 C C . VAL A 1 86 ? -3.824 9.386 18.380 1.00 84.94 86 VAL A C 1
ATOM 649 O O . VAL A 1 86 ? -3.273 10.201 17.643 1.00 84.94 86 VAL A O 1
ATOM 652 N N . ASP A 1 87 ? -4.340 8.244 17.924 1.00 86.50 87 ASP A N 1
ATOM 653 C CA . ASP A 1 87 ? -4.194 7.794 16.538 1.00 86.50 87 ASP A CA 1
ATOM 654 C C . ASP A 1 87 ? -4.849 8.779 15.553 1.00 86.50 87 ASP A C 1
ATOM 656 O O . ASP A 1 87 ? -4.252 9.116 14.530 1.00 86.50 87 ASP A O 1
ATOM 660 N N . ARG A 1 88 ? -6.036 9.320 15.875 1.00 86.62 88 ARG A N 1
ATOM 661 C CA . ARG A 1 88 ? -6.691 10.349 15.045 1.00 86.62 88 ARG A CA 1
ATOM 662 C C . ARG A 1 88 ? -5.907 11.659 14.996 1.00 86.62 88 ARG A C 1
ATOM 664 O O . ARG A 1 88 ? -5.779 12.229 13.914 1.00 86.62 88 ARG A O 1
ATOM 671 N N . CYS A 1 89 ? -5.374 12.136 16.122 1.00 85.62 89 CYS A N 1
ATOM 672 C CA . CYS A 1 89 ? -4.542 13.343 16.141 1.00 85.62 89 CYS A CA 1
ATOM 673 C C . CYS A 1 89 ? -3.257 13.160 15.322 1.00 85.62 89 CYS A C 1
ATOM 675 O O . CYS A 1 89 ? -2.901 14.040 14.539 1.00 85.62 89 CYS A O 1
ATOM 677 N N . LEU A 1 90 ? -2.586 12.011 15.453 1.00 86.19 90 LEU A N 1
ATOM 678 C CA . LEU A 1 90 ? -1.389 11.693 14.672 1.00 86.19 90 LEU A CA 1
ATOM 679 C C . LEU A 1 90 ? -1.697 11.556 13.177 1.00 86.19 90 LEU A C 1
ATOM 681 O O . LEU A 1 90 ? -0.933 12.062 12.360 1.00 86.19 90 LEU A O 1
ATOM 685 N N . ALA A 1 91 ? -2.822 10.939 12.809 1.00 84.62 91 ALA A N 1
ATOM 686 C CA . ALA A 1 91 ? -3.261 10.855 11.418 1.00 84.62 91 ALA A CA 1
ATOM 687 C C . ALA A 1 91 ? -3.536 12.244 10.820 1.00 84.62 91 ALA A C 1
ATOM 689 O O . ALA A 1 91 ? -3.104 12.527 9.703 1.00 84.62 91 ALA A O 1
ATOM 690 N N . ARG A 1 92 ? -4.193 13.140 11.571 1.00 83.75 92 ARG A N 1
ATOM 691 C CA . ARG A 1 92 ? -4.451 14.522 11.133 1.00 83.75 92 ARG A CA 1
ATOM 692 C C . ARG A 1 92 ? -3.157 15.325 10.989 1.00 83.75 92 ARG A C 1
ATOM 694 O O . ARG A 1 92 ? -2.992 16.003 9.983 1.00 83.75 92 ARG A O 1
ATOM 701 N N . LEU A 1 93 ? -2.221 15.204 11.933 1.00 85.19 93 LEU A N 1
ATOM 702 C CA . LEU A 1 93 ? -0.880 15.786 11.796 1.00 85.19 93 LEU A CA 1
ATOM 703 C C . LEU A 1 93 ? -0.138 15.237 10.576 1.00 85.19 93 LEU A C 1
ATOM 705 O O . LEU A 1 93 ? 0.494 15.995 9.849 1.00 85.19 93 LEU A O 1
ATOM 709 N N . GLY A 1 94 ? -0.231 13.928 10.344 1.00 82.56 94 GLY A N 1
ATOM 710 C CA . GLY A 1 94 ? 0.331 13.280 9.165 1.00 82.56 94 GLY A CA 1
ATOM 711 C C . GLY A 1 94 ? -0.227 13.876 7.877 1.00 82.56 94 GLY A C 1
ATOM 712 O O . GLY A 1 94 ? 0.549 14.186 6.984 1.00 82.56 94 GLY A O 1
ATOM 713 N N . ALA A 1 95 ? -1.538 14.117 7.811 1.00 81.50 95 ALA A N 1
ATOM 714 C CA . ALA A 1 95 ? -2.177 14.776 6.672 1.00 81.50 95 ALA A CA 1
ATOM 715 C C . ALA A 1 95 ? -1.731 16.239 6.489 1.00 81.50 95 ALA A C 1
ATOM 717 O O . ALA A 1 95 ? -1.653 16.705 5.360 1.00 81.50 95 ALA A O 1
ATOM 718 N N . PHE A 1 96 ? -1.416 16.949 7.577 1.00 83.69 96 PHE A N 1
ATOM 719 C CA . PHE A 1 96 ? -0.905 18.324 7.534 1.00 83.69 96 PHE A CA 1
ATOM 720 C C . PHE A 1 96 ? 0.541 18.429 7.047 1.00 83.69 96 PHE A C 1
ATOM 722 O O . PHE A 1 96 ? 0.900 19.376 6.356 1.00 83.69 96 PHE A O 1
ATOM 729 N N . VAL A 1 97 ? 1.389 17.495 7.479 1.00 81.25 97 VAL A N 1
ATOM 730 C CA . VAL A 1 97 ? 2.831 17.506 7.192 1.00 81.25 97 VAL A CA 1
ATOM 731 C C . VAL A 1 97 ? 3.149 16.765 5.897 1.00 81.25 97 VAL A C 1
ATOM 733 O O . VAL A 1 97 ? 4.198 17.006 5.298 1.00 81.25 97 VAL A O 1
ATOM 736 N N . ALA A 1 98 ? 2.273 15.857 5.460 1.00 75.12 98 ALA A N 1
ATOM 737 C CA . ALA A 1 98 ? 2.416 15.214 4.169 1.00 75.12 98 ALA A CA 1
ATOM 738 C C . ALA A 1 98 ? 2.501 16.307 3.093 1.00 75.12 98 ALA A C 1
ATOM 740 O O . ALA A 1 98 ? 1.608 17.155 3.024 1.00 75.12 98 ALA A O 1
ATOM 741 N N . PRO A 1 99 ? 3.563 16.316 2.263 1.00 60.62 99 PRO A N 1
ATOM 742 C CA . PRO A 1 99 ? 3.578 17.191 1.106 1.00 60.62 99 PRO A CA 1
ATOM 743 C C . PRO A 1 99 ? 2.312 16.895 0.297 1.00 60.62 99 PRO A C 1
ATOM 745 O O . PRO A 1 99 ? 1.908 15.723 0.255 1.00 60.62 99 PRO A O 1
ATOM 748 N N . PRO A 1 100 ? 1.678 17.915 -0.312 1.00 58.31 100 PRO A N 1
ATOM 749 C CA . PRO A 1 100 ? 0.553 17.684 -1.199 1.00 58.31 100 PRO A CA 1
ATOM 750 C C . PRO A 1 100 ? 1.022 16.637 -2.195 1.00 58.31 100 PRO A C 1
ATOM 752 O O . PRO A 1 100 ? 1.985 16.839 -2.935 1.00 58.31 100 PRO A O 1
ATOM 755 N N . THR A 1 101 ? 0.435 15.452 -2.091 1.00 57.94 101 THR A N 1
ATOM 756 C CA . THR A 1 101 ? 0.781 14.336 -2.959 1.00 57.94 101 THR A CA 1
ATOM 757 C C . THR A 1 101 ? 0.543 14.848 -4.380 1.00 57.94 101 THR A C 1
ATOM 759 O O . THR A 1 101 ? -0.375 15.641 -4.573 1.00 57.94 101 THR A O 1
ATOM 762 N N . GLU A 1 102 ? 1.343 14.482 -5.382 1.00 52.97 102 GLU A N 1
ATOM 763 C CA . GLU A 1 102 ? 1.100 14.962 -6.760 1.00 52.97 102 GLU A CA 1
ATOM 764 C C . GLU A 1 102 ? -0.352 14.677 -7.211 1.00 52.97 102 GLU A C 1
ATOM 766 O O . GLU A 1 102 ? -0.944 15.448 -7.959 1.00 52.97 102 GLU A O 1
ATOM 771 N N . GLU A 1 103 ? -0.980 13.649 -6.630 1.00 50.66 103 GLU A N 1
ATOM 772 C CA . GLU A 1 103 ? -2.416 13.353 -6.708 1.00 50.66 103 GLU A CA 1
ATOM 773 C C . GLU A 1 103 ? -3.317 14.482 -6.155 1.00 50.66 103 GLU A C 1
ATOM 775 O O . GLU A 1 103 ? -4.314 14.822 -6.780 1.00 50.66 103 GLU A O 1
ATOM 780 N N . ALA A 1 104 ? -2.968 15.124 -5.036 1.00 47.88 104 ALA A N 1
ATOM 781 C CA . ALA A 1 104 ? -3.693 16.264 -4.469 1.00 47.88 104 ALA A CA 1
ATOM 782 C C . ALA A 1 104 ? -3.535 17.551 -5.301 1.00 47.88 104 ALA A C 1
ATOM 784 O O . ALA A 1 104 ? -4.496 18.304 -5.422 1.00 47.88 104 ALA A O 1
ATOM 785 N N . GLN A 1 105 ? -2.375 17.782 -5.931 1.00 46.12 105 GLN A N 1
ATOM 786 C CA . GLN A 1 105 ? -2.192 18.917 -6.855 1.00 46.12 105 GLN A CA 1
ATOM 787 C C . GLN A 1 105 ? -2.940 18.710 -8.179 1.00 46.12 105 GLN A C 1
ATOM 789 O O . GLN A 1 105 ? -3.503 19.657 -8.726 1.00 46.12 105 GLN A O 1
ATOM 794 N N . LEU A 1 106 ? -3.008 17.468 -8.673 1.00 49.62 106 LEU A N 1
ATOM 795 C CA . LEU A 1 106 ? -3.840 17.106 -9.825 1.00 49.62 106 LEU A CA 1
ATOM 796 C C . LEU A 1 106 ? -5.338 17.225 -9.508 1.00 49.62 106 LEU A C 1
ATOM 798 O O . LEU A 1 106 ? -6.109 17.665 -10.360 1.00 49.62 106 LEU A O 1
ATOM 802 N N . VAL A 1 107 ? -5.750 16.900 -8.278 1.00 49.44 107 VAL A N 1
ATOM 803 C CA . VAL A 1 107 ? -7.128 17.095 -7.806 1.00 49.44 107 VAL A CA 1
ATOM 804 C C . VAL A 1 107 ? -7.453 18.576 -7.613 1.00 49.44 107 VAL A C 1
ATOM 806 O O . VAL A 1 107 ? -8.550 18.976 -7.969 1.00 49.44 107 VAL A O 1
ATOM 809 N N . GLU A 1 108 ? -6.535 19.418 -7.134 1.00 43.81 108 GLU A N 1
ATOM 810 C CA . GLU A 1 108 ? -6.784 20.859 -6.961 1.00 43.81 108 GLU A CA 1
ATOM 811 C C . GLU A 1 108 ? -6.846 21.615 -8.304 1.00 43.81 108 GLU A C 1
ATOM 813 O O . GLU A 1 108 ? -7.688 22.497 -8.471 1.00 43.81 108 GLU A O 1
ATOM 818 N N . LEU A 1 109 ? -6.064 21.200 -9.313 1.00 48.12 109 LEU A N 1
ATOM 819 C CA . LEU A 1 109 ? -6.228 21.665 -10.701 1.00 48.12 109 LEU A CA 1
ATOM 820 C C . LEU A 1 109 ? -7.535 21.173 -11.352 1.00 48.12 109 LEU A C 1
ATOM 822 O O . LEU A 1 109 ? -8.067 21.851 -12.231 1.00 48.12 109 LEU A O 1
ATOM 826 N N . ALA A 1 110 ? -8.066 20.023 -10.926 1.00 41.03 110 ALA A N 1
ATOM 827 C CA . ALA A 1 110 ? -9.365 19.511 -11.369 1.00 41.03 110 ALA A CA 1
ATOM 828 C C . ALA A 1 110 ? -10.552 20.086 -10.560 1.00 41.03 110 ALA A C 1
ATOM 830 O O . ALA A 1 110 ? -11.668 20.169 -11.071 1.00 41.03 110 ALA A O 1
ATOM 831 N N . ALA A 1 111 ? -10.322 20.556 -9.330 1.00 39.72 111 ALA A N 1
ATOM 832 C CA . ALA A 1 111 ? -11.330 21.039 -8.381 1.00 39.72 111 ALA A CA 1
ATOM 833 C C . ALA A 1 111 ? -11.782 22.495 -8.614 1.00 39.72 111 ALA A C 1
ATOM 835 O O . ALA A 1 111 ? -12.364 23.123 -7.729 1.00 39.72 111 ALA A O 1
ATOM 836 N N . GLY A 1 112 ? -11.660 22.985 -9.853 1.00 37.41 112 GLY A N 1
ATOM 837 C CA . GLY A 1 112 ? -12.560 24.012 -10.392 1.00 37.41 112 GLY A CA 1
ATOM 838 C C . GLY A 1 112 ? -14.036 23.571 -10.426 1.00 37.41 112 GLY A C 1
ATOM 839 O O . GLY A 1 112 ? -14.915 24.369 -10.742 1.00 37.41 112 GLY A O 1
ATOM 840 N N . GLY A 1 113 ? -14.338 22.326 -10.055 1.00 41.53 113 GLY A N 1
ATOM 841 C CA . GLY A 1 113 ? -15.660 21.907 -9.625 1.00 41.53 113 GLY A CA 1
ATOM 842 C C . GLY A 1 113 ? -15.700 20.426 -9.262 1.00 41.53 113 GLY A C 1
ATOM 843 O O . GLY A 1 113 ? -15.167 19.599 -9.988 1.00 41.53 113 GLY A O 1
ATOM 844 N N . ILE A 1 114 ? -16.462 20.123 -8.206 1.00 40.00 114 ILE A N 1
ATOM 845 C CA . ILE A 1 114 ? -17.013 18.810 -7.816 1.00 40.00 114 ILE A CA 1
ATOM 846 C C . ILE A 1 114 ? -16.268 18.075 -6.680 1.00 40.00 114 ILE A C 1
ATOM 848 O O . ILE A 1 114 ? -15.243 17.433 -6.856 1.00 40.00 114 ILE A O 1
ATOM 852 N N . ALA A 1 115 ? -16.905 18.183 -5.508 1.00 40.19 115 ALA A N 1
ATOM 853 C CA . ALA A 1 115 ? -17.104 17.212 -4.428 1.00 40.19 115 ALA A CA 1
ATOM 854 C C . ALA A 1 115 ? -16.132 16.023 -4.270 1.00 40.19 115 ALA A C 1
ATOM 856 O O . ALA A 1 115 ? -16.045 15.120 -5.097 1.00 40.19 115 ALA A O 1
ATOM 857 N N . THR A 1 116 ? -15.557 15.962 -3.069 1.00 35.16 116 THR A N 1
ATOM 858 C CA . THR A 1 116 ? -14.930 14.801 -2.429 1.00 35.16 116 THR A CA 1
ATOM 859 C C . THR A 1 116 ? -15.739 13.507 -2.625 1.00 35.16 116 THR A C 1
ATOM 861 O O . THR A 1 116 ? -16.937 13.488 -2.316 1.00 35.16 116 THR A O 1
ATOM 864 N N . PRO A 1 117 ? -15.115 12.391 -3.054 1.00 40.03 117 PRO A N 1
ATOM 865 C CA . PRO A 1 117 ? -15.792 11.107 -3.111 1.00 40.03 117 PRO A CA 1
ATOM 866 C C . PRO A 1 117 ? -15.965 10.594 -1.682 1.00 40.03 117 PRO A C 1
ATOM 868 O O . PRO A 1 117 ? -15.037 10.135 -1.019 1.00 40.03 117 PRO A O 1
ATOM 871 N N . THR A 1 118 ? -17.193 10.708 -1.190 1.00 36.66 118 THR A N 1
ATOM 872 C CA . THR A 1 118 ? -17.662 9.935 -0.046 1.00 36.66 118 THR A CA 1
ATOM 873 C C . THR A 1 118 ? -17.544 8.457 -0.404 1.00 36.66 118 THR A C 1
ATOM 875 O O . THR A 1 118 ? -17.989 8.037 -1.472 1.00 36.66 118 THR A O 1
ATOM 878 N N . THR A 1 119 ? -16.933 7.668 0.480 1.00 42.50 119 THR A N 1
ATOM 879 C CA . THR A 1 119 ? -16.885 6.202 0.428 1.00 42.50 119 THR A CA 1
ATOM 880 C C . THR A 1 119 ? -18.304 5.651 0.522 1.00 42.50 119 THR A C 1
ATOM 882 O O . THR A 1 119 ? -18.806 5.263 1.577 1.00 42.50 119 THR A O 1
ATOM 885 N N . LYS A 1 120 ? -18.998 5.674 -0.611 1.00 34.50 120 LYS A N 1
ATOM 886 C CA . LYS A 1 120 ? -20.267 5.000 -0.804 1.00 34.50 120 LYS A CA 1
ATOM 887 C C . LYS A 1 120 ? -19.941 3.516 -0.863 1.00 34.50 120 LYS A C 1
ATOM 889 O O . LYS A 1 120 ? -19.143 3.097 -1.693 1.00 34.50 120 LYS A O 1
ATOM 894 N N . LYS A 1 121 ? -20.547 2.743 0.037 1.00 42.16 121 LYS A N 1
ATOM 895 C CA . LYS A 1 121 ? -20.642 1.286 -0.072 1.00 42.16 121 LYS A CA 1
ATOM 896 C C . LYS A 1 121 ? -21.132 0.986 -1.492 1.00 42.16 121 LYS A C 1
ATOM 898 O O . LYS A 1 121 ? -22.267 1.326 -1.824 1.00 42.16 121 LYS A O 1
ATOM 903 N N . VAL A 1 122 ? -20.237 0.500 -2.348 1.00 41.75 122 VAL A N 1
ATOM 904 C CA . VAL A 1 122 ? -20.565 0.160 -3.729 1.00 41.75 122 VAL A CA 1
ATOM 905 C C . VAL A 1 122 ? -21.325 -1.150 -3.650 1.00 41.75 122 VAL A C 1
ATOM 907 O O . VAL A 1 122 ? -20.742 -2.207 -3.429 1.00 41.75 122 VAL A O 1
ATOM 910 N N . ASP A 1 123 ? -22.650 -1.064 -3.745 1.00 41.38 123 ASP A N 1
ATOM 911 C CA . ASP A 1 123 ? -23.476 -2.246 -3.924 1.00 41.38 123 ASP A CA 1
ATOM 912 C C . ASP A 1 123 ? -23.013 -2.974 -5.190 1.00 41.38 123 ASP A C 1
ATOM 914 O O . ASP A 1 123 ? -22.916 -2.411 -6.283 1.00 41.38 123 ASP A O 1
ATOM 918 N N . ALA A 1 124 ? -22.663 -4.236 -4.981 1.00 54.28 124 ALA A N 1
ATOM 919 C CA . ALA A 1 124 ? -22.041 -5.119 -5.941 1.00 54.28 124 ALA A CA 1
ATOM 920 C C . ALA A 1 124 ? -22.845 -5.282 -7.245 1.00 54.28 124 ALA A C 1
ATOM 922 O O . ALA A 1 124 ? -24.076 -5.354 -7.236 1.00 54.28 124 ALA A O 1
ATOM 923 N N . ARG A 1 125 ? -22.091 -5.552 -8.325 1.00 44.19 125 ARG A N 1
ATOM 924 C CA . ARG A 1 125 ? -22.503 -6.127 -9.628 1.00 44.19 125 ARG A CA 1
ATOM 925 C C . ARG A 1 125 ? -22.822 -5.165 -10.773 1.00 44.19 125 ARG A C 1
ATOM 927 O O . ARG A 1 125 ? -23.582 -5.525 -11.673 1.00 44.19 125 ARG A O 1
ATOM 934 N N . GLY A 1 126 ? -22.141 -4.028 -10.855 1.00 47.06 126 GLY A N 1
ATOM 935 C CA . GLY A 1 126 ? -21.735 -3.579 -12.185 1.00 47.06 126 GLY A CA 1
ATOM 936 C C . GLY A 1 126 ? -20.666 -4.552 -12.673 1.00 47.06 126 GLY A C 1
ATOM 937 O O . GLY A 1 126 ? -19.554 -4.495 -12.171 1.00 47.06 126 GLY A O 1
ATOM 938 N N . LYS A 1 127 ? -20.990 -5.501 -13.564 1.00 50.72 127 LYS A N 1
ATOM 939 C CA . LYS A 1 127 ? -19.939 -6.185 -14.332 1.00 50.72 127 LYS A CA 1
ATOM 940 C C . LYS A 1 127 ? -19.206 -5.067 -15.062 1.00 50.72 127 LYS A C 1
ATOM 942 O O . LYS A 1 127 ? -19.804 -4.481 -15.964 1.00 50.72 127 LYS A O 1
ATOM 947 N N . ALA A 1 128 ? -17.989 -4.733 -14.636 1.00 50.94 128 ALA A N 1
ATOM 948 C CA . ALA A 1 128 ? -17.131 -3.883 -15.435 1.00 50.94 128 ALA A CA 1
ATOM 949 C C . ALA A 1 128 ? -17.097 -4.501 -16.835 1.00 50.94 128 ALA A C 1
ATOM 951 O O . ALA A 1 128 ? -16.886 -5.709 -16.988 1.00 50.94 128 ALA A O 1
ATOM 952 N N . ASP A 1 129 ? -17.432 -3.703 -17.844 1.00 52.44 129 ASP A N 1
ATOM 953 C CA . ASP A 1 129 ? -17.365 -4.146 -19.225 1.00 52.44 129 ASP A CA 1
ATOM 954 C C . ASP A 1 129 ? -15.877 -4.234 -19.581 1.00 52.44 129 ASP A C 1
ATOM 956 O O . ASP A 1 129 ? -15.250 -3.265 -20.012 1.00 52.44 129 ASP A O 1
ATOM 960 N N . PHE A 1 130 ? -15.274 -5.385 -19.265 1.00 52.97 130 PHE A N 1
ATOM 961 C CA . PHE A 1 130 ? -13.846 -5.658 -19.444 1.00 52.97 130 PHE A CA 1
ATOM 962 C C . PHE A 1 130 ? -13.410 -5.565 -20.915 1.00 52.97 130 PHE A C 1
ATOM 964 O O . PHE A 1 130 ? -12.208 -5.552 -21.179 1.00 52.97 130 PHE A O 1
ATOM 971 N N . ASP A 1 131 ? -14.361 -5.457 -21.849 1.00 55.62 131 ASP A N 1
ATOM 972 C CA . ASP A 1 131 ? -14.122 -5.200 -23.268 1.00 55.62 131 ASP A CA 1
ATOM 973 C C . ASP A 1 131 ? -13.777 -3.722 -23.570 1.00 55.62 131 ASP A C 1
ATOM 975 O O . ASP A 1 131 ? -13.224 -3.432 -24.631 1.00 55.62 131 ASP A O 1
ATOM 979 N N . VAL A 1 132 ? -14.049 -2.778 -22.653 1.00 51.47 132 VAL A N 1
ATOM 980 C CA . VAL A 1 132 ? -13.779 -1.332 -22.843 1.00 51.47 132 VAL A CA 1
ATOM 981 C C . VAL A 1 132 ? -12.431 -0.904 -22.258 1.00 51.47 132 VAL A C 1
ATOM 983 O O . VAL A 1 132 ? -11.810 0.051 -22.732 1.00 51.47 132 VAL A O 1
ATOM 986 N N . LEU A 1 133 ? -11.939 -1.613 -21.245 1.00 52.50 133 LEU A N 1
ATOM 987 C CA . LEU A 1 133 ? -10.594 -1.385 -20.731 1.00 52.50 133 LEU A CA 1
ATOM 988 C C . LEU A 1 133 ? -9.591 -2.032 -21.697 1.00 52.50 133 LEU A C 1
ATOM 990 O O . LEU A 1 133 ? -9.762 -3.203 -22.037 1.00 52.50 133 LEU A O 1
ATOM 994 N N . PRO A 1 134 ? -8.520 -1.338 -22.127 1.00 56.50 134 PRO A N 1
ATOM 995 C CA . PRO A 1 134 ? -7.472 -1.917 -22.966 1.00 56.50 134 PRO A CA 1
ATOM 996 C C . PRO A 1 134 ? -6.587 -2.881 -22.149 1.00 56.50 134 PRO A C 1
ATOM 998 O O . PRO A 1 134 ? -5.369 -2.760 -22.099 1.00 56.50 134 PRO A O 1
ATOM 1001 N N . LEU A 1 135 ? -7.206 -3.878 -21.515 1.00 59.25 135 LEU A N 1
ATOM 1002 C CA . LEU A 1 135 ? -6.594 -5.010 -20.819 1.00 59.25 135 LEU A CA 1
ATOM 1003 C C . LEU A 1 135 ? -6.111 -6.077 -21.806 1.00 59.25 135 LEU A C 1
ATOM 1005 O O . LEU A 1 135 ? -5.868 -7.224 -21.421 1.00 59.25 135 LEU A O 1
ATOM 1009 N N . SER A 1 136 ? -6.010 -5.749 -23.095 1.00 63.62 136 SER A N 1
ATOM 1010 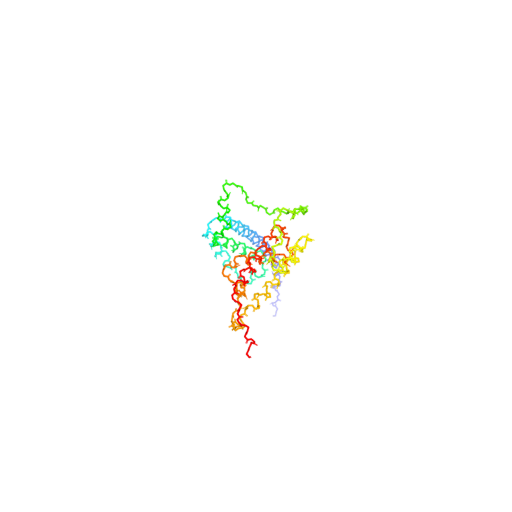C CA . SER A 1 136 ? -5.370 -6.618 -24.071 1.00 63.62 136 SER A CA 1
ATOM 1011 C C . SER A 1 136 ? -3.949 -6.891 -23.592 1.00 63.62 136 SER A C 1
ATOM 1013 O O . SER A 1 136 ? -3.155 -5.959 -23.449 1.00 63.62 136 SER A O 1
ATOM 1015 N N . ALA A 1 137 ? -3.661 -8.166 -23.315 1.00 65.69 137 ALA A N 1
ATOM 1016 C CA . ALA A 1 137 ? -2.328 -8.608 -22.944 1.00 65.69 137 ALA A CA 1
ATOM 1017 C C . ALA A 1 137 ? -1.343 -8.052 -23.974 1.00 65.69 137 ALA A C 1
ATOM 1019 O O . ALA A 1 137 ? -1.527 -8.230 -25.186 1.00 65.69 137 ALA A O 1
ATOM 1020 N N . ARG A 1 138 ? -0.327 -7.327 -23.510 1.00 81.62 138 ARG A N 1
ATOM 1021 C CA . ARG A 1 138 ? 0.719 -6.852 -24.408 1.00 81.62 138 ARG A CA 1
ATOM 1022 C C . ARG A 1 138 ? 1.515 -8.072 -24.841 1.00 81.62 138 ARG A C 1
ATOM 1024 O O . ARG A 1 138 ? 1.734 -8.998 -24.065 1.00 81.62 138 ARG A O 1
ATOM 1031 N N . ARG A 1 139 ? 1.995 -8.061 -26.085 1.00 79.50 139 ARG A N 1
ATOM 1032 C CA . ARG A 1 139 ? 2.750 -9.186 -26.664 1.00 79.50 139 ARG A CA 1
ATOM 1033 C C . ARG A 1 139 ? 3.947 -9.625 -25.804 1.00 79.50 139 ARG A C 1
ATOM 1035 O O . ARG A 1 139 ? 4.337 -10.784 -25.876 1.00 79.50 139 ARG A O 1
ATOM 1042 N N . ASN A 1 140 ? 4.492 -8.708 -25.006 1.00 86.00 140 ASN A N 1
ATOM 1043 C CA . ASN A 1 140 ? 5.675 -8.916 -24.176 1.00 86.00 140 ASN A CA 1
ATOM 1044 C C . ASN A 1 140 ? 5.363 -8.857 -22.669 1.00 86.00 140 ASN A C 1
ATOM 1046 O O . ASN A 1 140 ? 6.265 -8.598 -21.877 1.00 86.00 140 ASN A O 1
ATOM 1050 N N . ASP A 1 141 ? 4.105 -9.050 -22.260 1.00 90.19 141 ASP A N 1
ATOM 1051 C CA . ASP A 1 141 ? 3.770 -9.071 -20.836 1.00 90.19 141 ASP A CA 1
ATOM 1052 C C . ASP A 1 141 ? 4.469 -10.246 -20.127 1.00 90.19 141 ASP A C 1
ATOM 1054 O O . ASP A 1 141 ? 4.439 -11.377 -20.628 1.00 90.19 141 ASP A O 1
ATOM 1058 N N . PRO A 1 142 ? 5.044 -10.030 -18.928 1.00 93.62 142 PRO A N 1
ATOM 1059 C CA . PRO A 1 142 ? 5.543 -11.119 -18.101 1.00 93.62 142 PRO A CA 1
ATOM 1060 C C . PRO A 1 142 ? 4.458 -12.190 -17.875 1.00 93.62 142 PRO A C 1
ATOM 1062 O O . PRO A 1 142 ? 3.283 -11.842 -17.697 1.00 93.62 142 PRO A O 1
ATOM 1065 N N . PRO A 1 143 ? 4.811 -13.489 -17.787 1.00 94.00 143 PRO A N 1
ATOM 1066 C CA . PRO A 1 143 ? 3.833 -14.556 -17.549 1.00 94.00 143 PRO A CA 1
ATOM 1067 C C . PRO A 1 143 ? 2.967 -14.326 -16.302 1.00 94.00 143 PRO A C 1
ATOM 1069 O O . PRO A 1 143 ? 1.786 -14.670 -16.288 1.00 94.00 143 PRO A O 1
ATOM 1072 N N . ALA A 1 144 ? 3.538 -13.701 -15.265 1.00 95.25 144 ALA A N 1
ATOM 1073 C CA . ALA A 1 144 ? 2.826 -13.333 -14.045 1.00 95.25 144 ALA A CA 1
ATOM 1074 C C . ALA A 1 144 ? 1.706 -12.305 -14.299 1.00 95.25 144 ALA A C 1
ATOM 1076 O O . ALA A 1 144 ? 0.614 -12.459 -13.754 1.00 95.25 144 ALA A O 1
ATOM 1077 N N . ILE A 1 145 ? 1.949 -11.307 -15.159 1.00 96.00 145 ILE A N 1
ATOM 1078 C CA . ILE A 1 145 ? 0.965 -10.285 -15.549 1.00 96.00 145 ILE A CA 1
ATOM 1079 C C . ILE A 1 145 ? -0.161 -10.919 -16.363 1.00 96.00 145 ILE A C 1
ATOM 1081 O O . ILE A 1 145 ? -1.330 -10.732 -16.037 1.00 96.00 145 ILE A O 1
ATOM 1085 N N . SER A 1 146 ? 0.180 -11.744 -17.356 1.00 94.12 146 SER A N 1
ATOM 1086 C CA . SER A 1 146 ? -0.817 -12.441 -18.182 1.00 94.12 146 SER A CA 1
ATOM 1087 C C . SER A 1 146 ? -1.757 -13.302 -17.332 1.00 94.12 146 SER A C 1
ATOM 1089 O O . SER A 1 146 ? -2.978 -13.195 -17.442 1.00 94.12 146 SER A O 1
ATOM 1091 N N . LYS A 1 147 ? -1.195 -14.081 -16.400 1.00 95.25 147 LYS A N 1
ATOM 1092 C CA . LYS A 1 147 ? -1.973 -14.901 -15.466 1.00 95.25 147 LYS A CA 1
ATOM 1093 C C . LYS A 1 147 ? -2.868 -14.062 -14.549 1.00 95.25 147 LYS A C 1
ATOM 1095 O O . LYS A 1 147 ? -3.995 -14.454 -14.263 1.00 95.25 147 LYS A O 1
ATOM 1100 N N . ALA A 1 148 ? -2.381 -12.917 -14.077 1.00 94.94 148 ALA A N 1
ATOM 1101 C CA . ALA A 1 148 ? -3.165 -12.028 -13.226 1.00 94.94 148 ALA A CA 1
ATOM 1102 C C . ALA A 1 148 ? -4.360 -11.419 -13.970 1.00 94.94 148 ALA A C 1
ATOM 1104 O O . ALA A 1 148 ? -5.450 -11.353 -13.409 1.00 94.94 148 ALA A O 1
ATOM 1105 N N . LEU A 1 149 ? -4.177 -11.041 -15.238 1.00 93.50 149 LEU A N 1
ATOM 1106 C CA . LEU A 1 149 ? -5.255 -10.550 -16.099 1.00 93.50 149 LEU A CA 1
ATOM 1107 C C . LEU A 1 149 ? -6.324 -11.621 -16.345 1.00 93.50 149 LEU A C 1
ATOM 1109 O O . LEU A 1 149 ? -7.515 -11.320 -16.305 1.00 93.50 149 LEU A O 1
ATOM 1113 N N . GLU A 1 150 ? -5.923 -12.875 -16.563 1.00 93.50 150 GLU A N 1
ATOM 1114 C CA . GLU A 1 150 ? -6.858 -14.002 -16.683 1.00 93.50 150 GLU A CA 1
ATOM 1115 C C . GLU A 1 150 ? -7.662 -14.218 -15.395 1.00 93.50 150 GLU A C 1
ATOM 1117 O O . GLU A 1 150 ? -8.888 -14.317 -15.448 1.00 93.50 150 GLU A O 1
ATOM 1122 N N . SER A 1 151 ? -6.997 -14.226 -14.234 1.00 93.06 151 SER A N 1
ATOM 1123 C CA . SER A 1 151 ? -7.668 -14.335 -12.933 1.00 93.06 151 SER A CA 1
ATOM 1124 C C . SER A 1 151 ? -8.609 -13.156 -12.666 1.00 93.06 151 SER A C 1
ATOM 1126 O O . SER A 1 151 ? -9.709 -13.360 -12.159 1.00 93.06 151 SER A O 1
ATOM 1128 N N . LEU A 1 152 ? -8.226 -11.933 -13.045 1.00 92.69 152 LEU A N 1
ATOM 1129 C CA . LEU A 1 152 ? -9.085 -10.758 -12.900 1.00 92.69 152 LEU A CA 1
ATOM 1130 C C . LEU A 1 152 ? -10.354 -10.882 -13.757 1.00 92.69 152 LEU A C 1
ATOM 1132 O O . LEU A 1 152 ? -11.448 -10.663 -13.247 1.00 92.69 152 LEU A O 1
ATOM 1136 N N . ARG A 1 153 ? -10.237 -11.331 -15.016 1.00 89.94 153 ARG A N 1
ATOM 1137 C CA . ARG A 1 153 ? -11.396 -11.599 -15.893 1.00 89.94 153 ARG A CA 1
ATOM 1138 C C . ARG A 1 153 ? -12.319 -12.691 -15.352 1.00 89.94 153 ARG A C 1
ATOM 1140 O O . ARG A 1 153 ? -13.517 -12.667 -15.618 1.00 89.94 153 ARG A O 1
ATOM 1147 N N . ALA A 1 154 ? -11.775 -13.638 -14.592 1.00 91.50 154 ALA A N 1
ATOM 1148 C CA . ALA A 1 154 ? -12.555 -14.656 -13.895 1.00 91.50 154 ALA A CA 1
ATOM 1149 C C . ALA A 1 154 ? -13.269 -14.125 -12.632 1.00 91.50 154 ALA A C 1
ATOM 1151 O O . ALA A 1 154 ? -13.983 -14.881 -11.976 1.00 91.50 154 ALA A O 1
ATOM 1152 N N . GLY A 1 155 ? -13.101 -12.842 -12.284 1.00 90.38 155 GLY A N 1
ATOM 1153 C CA . GLY A 1 155 ? -13.640 -12.244 -11.061 1.00 90.38 155 GLY A CA 1
ATOM 1154 C C . GLY A 1 155 ? -12.816 -12.564 -9.811 1.00 90.38 155 GLY A C 1
ATOM 1155 O O . GLY A 1 155 ? -13.291 -12.391 -8.692 1.00 90.38 155 GLY A O 1
ATOM 1156 N N . GLU A 1 156 ? -11.580 -13.037 -9.975 1.00 92.75 156 GLU A N 1
ATOM 1157 C CA . GLU A 1 156 ? -10.688 -13.422 -8.881 1.00 92.75 156 GLU A CA 1
ATOM 1158 C C . GLU A 1 156 ? -9.607 -12.357 -8.623 1.00 92.75 156 GLU A C 1
ATOM 1160 O O . GLU A 1 156 ? -8.413 -12.667 -8.537 1.00 92.75 156 GLU A O 1
ATOM 1165 N N . ALA A 1 157 ? -10.010 -11.088 -8.477 1.00 92.88 157 ALA A N 1
ATOM 1166 C CA . ALA A 1 157 ? -9.097 -9.957 -8.255 1.00 92.88 157 ALA A CA 1
ATOM 1167 C C . ALA A 1 157 ? -8.122 -10.202 -7.086 1.00 92.88 157 ALA A C 1
ATOM 1169 O O . ALA A 1 157 ? -6.925 -9.924 -7.176 1.00 92.88 157 ALA A O 1
ATOM 1170 N N . TRP A 1 158 ? -8.617 -10.820 -6.011 1.00 93.88 158 TRP A N 1
ATOM 1171 C CA . TRP A 1 158 ? -7.808 -11.205 -4.857 1.00 93.88 158 TRP A CA 1
ATOM 1172 C C . TRP A 1 158 ? -6.662 -12.165 -5.215 1.00 93.88 158 TRP A C 1
ATOM 1174 O O . TRP A 1 158 ? -5.503 -11.909 -4.876 1.00 93.88 158 TRP A O 1
ATOM 1184 N N . ASN A 1 159 ? -6.971 -13.254 -5.932 1.00 93.25 159 ASN A N 1
ATOM 1185 C CA . ASN A 1 159 ? -5.974 -14.237 -6.366 1.00 93.25 159 ASN A CA 1
ATOM 1186 C C . ASN A 1 159 ? -4.956 -13.600 -7.317 1.00 93.25 159 ASN A C 1
ATOM 1188 O O . ASN A 1 159 ? -3.757 -13.872 -7.196 1.00 93.25 159 ASN A O 1
ATOM 1192 N N . ALA A 1 160 ? -5.423 -12.739 -8.227 1.00 95.31 160 ALA A N 1
ATOM 1193 C CA . ALA A 1 160 ? -4.584 -12.026 -9.184 1.00 95.31 160 ALA A CA 1
ATOM 1194 C C . ALA A 1 160 ? -3.527 -11.163 -8.473 1.00 95.31 160 ALA A C 1
ATOM 1196 O O . ALA A 1 160 ? -2.323 -11.351 -8.679 1.00 95.31 160 ALA A O 1
ATOM 1197 N N . LEU A 1 161 ? -3.956 -10.276 -7.568 1.00 95.94 161 LEU A N 1
ATOM 1198 C CA . LEU A 1 161 ? -3.064 -9.357 -6.854 1.00 95.94 161 LEU A CA 1
ATOM 1199 C C . LEU A 1 161 ? -2.135 -10.085 -5.872 1.00 95.94 161 LEU A C 1
ATOM 1201 O O . LEU A 1 161 ? -0.941 -9.781 -5.796 1.00 95.94 161 LEU A O 1
ATOM 1205 N N . ALA A 1 162 ? -2.643 -11.088 -5.148 1.00 93.38 162 ALA A N 1
ATOM 1206 C CA . ALA A 1 162 ? -1.825 -11.891 -4.241 1.00 93.38 162 ALA A CA 1
ATOM 1207 C C . ALA A 1 162 ? -0.755 -12.701 -4.994 1.00 93.38 162 ALA A C 1
ATOM 1209 O O . ALA A 1 162 ? 0.383 -12.823 -4.525 1.00 93.38 162 ALA A O 1
ATOM 1210 N N . GLY A 1 163 ? -1.107 -13.241 -6.165 1.00 94.56 163 GLY A N 1
ATOM 1211 C CA . GLY A 1 163 ? -0.191 -13.937 -7.063 1.00 94.56 163 GLY A CA 1
ATOM 1212 C C . GLY A 1 163 ? 0.928 -13.025 -7.558 1.00 94.56 163 GLY A C 1
ATOM 1213 O O . GLY A 1 163 ? 2.101 -13.359 -7.375 1.00 94.56 163 GLY A O 1
ATOM 1214 N N . LEU A 1 164 ? 0.575 -11.851 -8.093 1.00 96.19 164 LEU A N 1
ATOM 1215 C CA . LEU A 1 164 ? 1.545 -10.860 -8.571 1.00 96.19 164 LEU A CA 1
ATOM 1216 C C . LEU A 1 164 ? 2.497 -10.402 -7.481 1.00 96.19 164 LEU A C 1
ATOM 1218 O O . LEU A 1 164 ? 3.706 -10.345 -7.697 1.00 96.19 164 LEU A O 1
ATOM 1222 N N . ARG A 1 165 ? 1.980 -10.125 -6.282 1.00 95.00 165 ARG A N 1
ATOM 1223 C CA . ARG A 1 165 ? 2.827 -9.675 -5.178 1.00 95.00 165 ARG A CA 1
ATOM 1224 C C . ARG A 1 165 ? 3.874 -10.722 -4.826 1.00 95.00 165 ARG A C 1
ATOM 1226 O O . ARG A 1 165 ? 5.036 -10.379 -4.632 1.00 95.00 165 ARG A O 1
ATOM 1233 N N . ARG A 1 166 ? 3.483 -11.997 -4.741 1.00 93.25 166 ARG A N 1
ATOM 1234 C CA . ARG A 1 166 ? 4.422 -13.094 -4.455 1.00 93.25 166 ARG A CA 1
ATOM 1235 C C . ARG A 1 166 ? 5.491 -13.222 -5.534 1.00 93.25 166 ARG A C 1
ATOM 1237 O O . ARG A 1 166 ? 6.629 -13.546 -5.204 1.00 93.25 166 ARG A O 1
ATOM 1244 N N . ASP A 1 167 ? 5.133 -13.003 -6.793 1.00 95.69 167 ASP A N 1
ATOM 1245 C CA . ASP A 1 167 ? 6.076 -13.083 -7.905 1.00 95.69 167 ASP A CA 1
ATOM 1246 C C . ASP A 1 167 ? 7.077 -11.917 -7.892 1.00 95.69 167 ASP A C 1
ATOM 1248 O O . ASP A 1 167 ? 8.287 -12.151 -7.872 1.00 95.69 167 ASP A O 1
ATOM 1252 N N . LEU A 1 168 ? 6.596 -10.681 -7.725 1.00 94.25 168 LEU A N 1
ATOM 1253 C CA . LEU A 1 168 ? 7.449 -9.505 -7.526 1.00 94.25 168 LEU A CA 1
ATOM 1254 C C . LEU A 1 168 ? 8.360 -9.651 -6.301 1.00 94.25 168 LEU A C 1
ATOM 1256 O O . LEU A 1 168 ? 9.540 -9.312 -6.365 1.00 94.25 168 LEU A O 1
ATOM 1260 N N . GLU A 1 169 ? 7.865 -10.213 -5.194 1.00 92.00 169 GLU A N 1
ATOM 1261 C CA . GLU A 1 169 ? 8.701 -10.517 -4.029 1.00 92.00 169 GLU A CA 1
ATOM 1262 C C . GLU A 1 169 ? 9.849 -11.470 -4.363 1.00 92.00 169 GLU A C 1
ATOM 1264 O O . GLU A 1 169 ? 10.968 -11.256 -3.896 1.00 92.00 169 GLU A O 1
ATOM 1269 N N . LYS A 1 170 ? 9.594 -12.530 -5.140 1.00 90.25 170 LYS A N 1
ATOM 1270 C CA . LYS A 1 170 ? 10.640 -13.474 -5.557 1.00 90.25 170 LYS A CA 1
ATOM 1271 C C . LYS A 1 170 ? 11.668 -12.785 -6.442 1.00 90.25 170 LYS A C 1
ATOM 1273 O O . LYS A 1 170 ? 12.861 -12.948 -6.200 1.00 90.25 170 LYS A O 1
ATOM 1278 N N . LEU A 1 171 ? 11.211 -11.992 -7.409 1.00 90.38 171 LEU A N 1
ATOM 1279 C CA . LEU A 1 171 ? 12.072 -11.267 -8.338 1.00 90.38 171 LEU A CA 1
ATOM 1280 C C . LEU A 1 171 ? 12.969 -10.266 -7.591 1.00 90.38 171 LEU A C 1
ATOM 1282 O O . LEU A 1 171 ? 14.187 -10.278 -7.767 1.00 90.38 171 LEU A O 1
ATOM 1286 N N . LEU A 1 172 ? 12.402 -9.467 -6.685 1.00 89.69 172 LEU A N 1
ATOM 1287 C CA . LEU A 1 172 ? 13.160 -8.513 -5.867 1.00 89.69 172 LEU A CA 1
ATOM 1288 C C . LEU A 1 172 ? 14.124 -9.211 -4.896 1.00 89.69 172 LEU A C 1
ATOM 1290 O O . LEU A 1 172 ? 15.235 -8.731 -4.678 1.00 89.69 172 LEU A O 1
ATOM 1294 N N . ARG A 1 173 ? 13.740 -10.360 -4.320 1.00 86.50 173 ARG A N 1
ATOM 1295 C CA . ARG A 1 173 ? 14.638 -11.153 -3.461 1.00 86.50 173 ARG A CA 1
ATOM 1296 C C . ARG A 1 173 ? 15.797 -11.763 -4.241 1.00 86.50 173 ARG A C 1
ATOM 1298 O O . ARG A 1 173 ? 16.904 -11.749 -3.723 1.00 86.50 173 ARG A O 1
ATOM 1305 N N . ALA A 1 174 ? 15.559 -12.261 -5.453 1.00 85.31 174 ALA A N 1
ATOM 1306 C CA . ALA A 1 174 ? 16.606 -12.823 -6.307 1.00 85.31 174 ALA A CA 1
ATOM 1307 C C . ALA A 1 174 ? 17.666 -11.777 -6.689 1.00 85.31 174 ALA A C 1
ATOM 1309 O O . ALA A 1 174 ? 18.835 -12.110 -6.846 1.00 85.31 174 ALA A O 1
ATOM 1310 N N . ARG A 1 175 ? 17.268 -10.503 -6.784 1.00 82.06 175 ARG A N 1
ATOM 1311 C CA . ARG A 1 175 ? 18.175 -9.377 -7.057 1.00 82.06 175 ARG A CA 1
ATOM 1312 C C . ARG A 1 175 ? 18.924 -8.867 -5.828 1.00 82.06 175 ARG A C 1
ATOM 1314 O O . ARG A 1 175 ? 19.925 -8.169 -5.969 1.00 82.06 175 ARG A O 1
ATOM 1321 N N . ARG A 1 176 ? 18.454 -9.179 -4.619 1.00 80.44 176 ARG A N 1
ATOM 1322 C CA . ARG A 1 176 ? 19.061 -8.677 -3.387 1.00 80.44 176 ARG A CA 1
ATOM 1323 C C . ARG A 1 176 ? 20.405 -9.364 -3.144 1.00 80.44 176 ARG A C 1
ATOM 1325 O O . ARG A 1 176 ? 20.458 -10.567 -2.906 1.00 80.44 176 ARG A O 1
ATOM 1332 N N . ASN A 1 177 ? 21.480 -8.578 -3.096 1.00 65.56 177 ASN A N 1
ATOM 1333 C CA . ASN A 1 177 ? 22.793 -9.073 -2.688 1.00 65.56 177 ASN A CA 1
ATOM 1334 C C . ASN A 1 177 ? 22.748 -9.633 -1.249 1.00 65.56 177 ASN A C 1
ATOM 1336 O O . ASN A 1 177 ? 22.379 -8.898 -0.324 1.00 65.56 177 ASN A O 1
ATOM 1340 N N . PRO A 1 178 ? 23.174 -10.889 -1.008 1.00 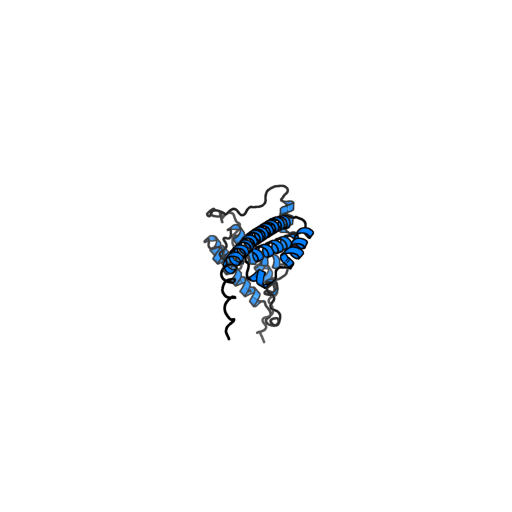58.41 178 PRO A N 1
ATOM 1341 C CA . PRO A 1 178 ? 23.137 -11.504 0.324 1.00 58.41 178 PRO A CA 1
ATOM 1342 C C . PRO A 1 178 ? 24.093 -10.844 1.334 1.00 58.41 178 PRO A C 1
ATOM 1344 O O . PRO A 1 178 ? 23.975 -11.068 2.533 1.00 58.41 178 PRO A O 1
ATOM 1347 N N . ILE A 1 179 ? 25.017 -9.992 0.879 1.00 53.03 179 ILE A N 1
ATOM 1348 C CA . ILE A 1 179 ? 26.098 -9.426 1.705 1.00 53.03 179 ILE A CA 1
ATOM 1349 C C . ILE A 1 179 ? 25.611 -8.293 2.634 1.00 53.03 179 ILE A C 1
ATOM 1351 O O . ILE A 1 179 ? 26.252 -8.002 3.638 1.00 53.03 179 ILE A O 1
ATOM 1355 N N . ALA A 1 180 ? 24.443 -7.692 2.380 1.00 52.75 180 ALA A N 1
ATOM 1356 C CA . ALA A 1 180 ? 23.918 -6.569 3.170 1.00 52.75 180 ALA A CA 1
ATOM 1357 C C . ALA A 1 180 ? 22.898 -6.980 4.260 1.00 52.75 180 ALA A C 1
ATOM 1359 O O . ALA A 1 180 ? 22.004 -6.205 4.603 1.00 52.75 180 ALA A O 1
ATOM 1360 N N . SER A 1 181 ? 22.963 -8.206 4.796 1.00 47.72 181 SER A N 1
ATOM 1361 C CA . SER A 1 181 ? 21.989 -8.711 5.783 1.00 47.72 181 SER A CA 1
ATOM 1362 C C . SER A 1 181 ? 22.453 -8.661 7.245 1.00 47.72 181 SER A C 1
ATOM 1364 O O . SER A 1 181 ? 22.005 -9.472 8.054 1.00 47.72 181 SER A O 1
ATOM 1366 N N . SER A 1 182 ? 23.308 -7.709 7.623 1.00 49.41 182 SER A N 1
ATOM 1367 C CA . SER A 1 182 ? 23.611 -7.438 9.033 1.00 49.41 182 SER A CA 1
ATOM 1368 C C . SER A 1 182 ? 23.511 -5.948 9.349 1.00 49.41 182 SER A C 1
ATOM 1370 O O . SER A 1 182 ? 24.507 -5.237 9.409 1.00 49.41 182 SER A O 1
ATOM 1372 N N . SER A 1 183 ? 22.298 -5.445 9.539 1.00 45.28 183 SER A N 1
ATOM 1373 C CA . SER A 1 183 ? 21.972 -4.606 10.699 1.00 45.28 183 SER A CA 1
ATOM 1374 C C . SER A 1 183 ? 20.600 -3.961 10.536 1.00 45.28 183 SER A C 1
ATOM 1376 O O . SER A 1 183 ? 20.191 -3.532 9.463 1.00 45.28 183 SER A O 1
ATOM 1378 N N . THR A 1 184 ? 19.936 -3.847 11.682 1.00 46.88 184 THR A N 1
ATOM 1379 C CA . THR A 1 184 ? 18.854 -2.903 11.964 1.00 46.88 184 THR A CA 1
ATOM 1380 C C . THR A 1 184 ? 17.461 -3.299 11.468 1.00 46.88 184 THR A C 1
ATOM 1382 O O . THR A 1 184 ? 17.046 -3.047 10.340 1.00 46.88 184 THR A O 1
ATOM 1385 N N . ARG A 1 185 ? 16.695 -3.875 12.409 1.00 46.06 185 ARG A N 1
ATOM 1386 C CA . ARG A 1 185 ? 15.227 -3.960 12.397 1.00 46.06 185 ARG A CA 1
ATOM 1387 C C . ARG A 1 185 ? 14.636 -2.570 12.129 1.00 46.06 185 ARG A C 1
ATOM 1389 O O . ARG A 1 185 ? 14.434 -1.797 13.059 1.00 46.06 185 ARG A O 1
ATOM 1396 N N . SER A 1 186 ? 14.340 -2.255 10.876 1.00 41.84 186 SER A N 1
ATOM 1397 C CA . SER A 1 186 ? 13.500 -1.115 10.517 1.00 41.84 186 SER A CA 1
ATOM 1398 C C . SER A 1 186 ? 12.375 -1.609 9.612 1.00 41.84 186 SER A C 1
ATOM 1400 O O . SER A 1 186 ? 12.577 -2.381 8.679 1.00 41.84 186 SER A O 1
ATOM 1402 N N . ASN A 1 187 ? 11.152 -1.229 9.965 1.00 41.03 187 ASN A N 1
ATOM 1403 C CA . ASN A 1 187 ? 9.916 -1.832 9.471 1.00 41.03 187 ASN A CA 1
ATOM 1404 C C . ASN A 1 187 ? 9.386 -1.150 8.194 1.00 41.03 187 ASN A C 1
ATOM 1406 O O . ASN A 1 187 ? 8.186 -1.166 7.934 1.00 41.03 187 ASN A O 1
ATOM 1410 N N . ARG A 1 188 ? 10.252 -0.499 7.407 1.00 54.78 188 ARG A N 1
ATOM 1411 C CA . ARG A 1 188 ? 9.845 0.188 6.174 1.00 54.78 188 ARG A CA 1
ATOM 1412 C C . ARG A 1 188 ? 10.072 -0.729 4.976 1.00 54.78 188 ARG A C 1
ATOM 1414 O O . ARG A 1 188 ? 11.189 -1.159 4.721 1.00 54.78 188 ARG A O 1
ATOM 1421 N N . LEU A 1 189 ? 9.001 -1.008 4.234 1.00 54.59 189 LEU A N 1
ATOM 1422 C CA . LEU A 1 189 ? 9.009 -1.791 2.989 1.00 54.59 189 LEU A CA 1
ATOM 1423 C C . LEU A 1 189 ? 10.065 -1.308 1.981 1.00 54.59 189 LEU A C 1
ATOM 1425 O O . LEU A 1 189 ? 10.667 -2.138 1.305 1.00 54.59 189 LEU A O 1
ATOM 1429 N N . SER A 1 190 ? 10.354 -0.003 1.976 1.00 51.34 190 SER A N 1
ATOM 1430 C CA . SER A 1 190 ? 11.409 0.633 1.179 1.00 51.34 190 SER A CA 1
ATOM 1431 C C . SER A 1 190 ? 12.833 0.184 1.516 1.00 51.34 190 SER A C 1
ATOM 1433 O O . SER A 1 190 ? 13.713 0.263 0.675 1.00 51.34 190 SER A O 1
ATOM 1435 N N . LEU A 1 191 ? 13.074 -0.288 2.742 1.00 53.06 191 LEU A N 1
ATOM 1436 C CA . LEU A 1 191 ? 14.373 -0.806 3.188 1.00 53.06 191 LEU A CA 1
ATOM 1437 C C . LEU A 1 191 ? 14.476 -2.328 3.019 1.00 53.06 191 LEU A C 1
ATOM 1439 O O . LEU A 1 191 ? 15.554 -2.903 3.167 1.00 53.06 191 LEU A O 1
ATOM 1443 N N . LYS A 1 192 ? 13.357 -3.011 2.739 1.00 64.94 192 LYS A N 1
ATOM 1444 C CA . LYS A 1 192 ? 13.324 -4.474 2.602 1.00 64.94 192 LYS A CA 1
ATOM 1445 C C . LYS A 1 192 ? 13.697 -4.934 1.193 1.00 64.94 192 LYS A C 1
ATOM 1447 O O . LYS A 1 192 ? 14.287 -6.013 1.057 1.00 64.94 192 LYS A O 1
ATOM 1452 N N . TYR A 1 193 ? 13.355 -4.132 0.189 1.00 72.69 193 TYR A N 1
ATOM 1453 C CA . TYR A 1 193 ? 13.569 -4.420 -1.223 1.00 72.69 193 TYR A CA 1
ATOM 1454 C C . TYR A 1 193 ? 14.351 -3.278 -1.869 1.00 72.69 193 TYR A C 1
ATOM 1456 O O . TYR A 1 193 ? 14.037 -2.116 -1.639 1.00 72.69 193 TYR A O 1
ATOM 1464 N N . ASP A 1 194 ? 15.359 -3.627 -2.664 1.00 81.44 194 ASP A N 1
ATOM 1465 C CA . ASP A 1 194 ? 16.144 -2.672 -3.447 1.00 81.44 194 ASP A CA 1
ATOM 1466 C C . ASP A 1 194 ? 15.364 -2.341 -4.726 1.00 81.44 194 ASP A C 1
ATOM 1468 O O . ASP A 1 194 ? 15.529 -2.987 -5.762 1.00 81.44 194 ASP A O 1
ATOM 1472 N N . VAL A 1 195 ? 14.382 -1.444 -4.592 1.00 86.88 195 VAL A N 1
ATOM 1473 C CA . VAL A 1 195 ? 13.518 -1.023 -5.700 1.00 86.88 195 VAL A CA 1
ATOM 1474 C C . VAL A 1 195 ? 14.130 0.223 -6.348 1.00 86.88 195 VAL A C 1
ATOM 1476 O O . VAL A 1 195 ? 14.366 1.207 -5.642 1.00 86.88 195 VAL A O 1
ATOM 1479 N N . PRO A 1 196 ? 14.356 0.209 -7.671 1.00 87.81 196 PRO A N 1
ATOM 1480 C CA . PRO A 1 196 ? 14.815 1.370 -8.428 1.00 87.81 196 PRO A CA 1
ATOM 1481 C C . PRO A 1 196 ? 13.953 2.613 -8.182 1.00 87.81 196 PRO A C 1
ATOM 1483 O O . PRO A 1 196 ? 12.737 2.509 -8.013 1.00 87.81 196 PRO A O 1
ATOM 1486 N N . ALA A 1 197 ? 14.573 3.796 -8.156 1.00 87.62 197 ALA A N 1
ATOM 1487 C CA . ALA A 1 197 ? 13.879 5.045 -7.830 1.00 87.62 197 ALA A CA 1
ATOM 1488 C C . ALA A 1 197 ? 12.746 5.384 -8.820 1.00 87.62 197 ALA A C 1
ATOM 1490 O O . ALA A 1 197 ? 11.722 5.929 -8.418 1.00 87.62 197 ALA A O 1
ATOM 1491 N N . ASP A 1 198 ? 12.916 5.019 -10.087 1.00 87.31 198 ASP A N 1
ATOM 1492 C CA . ASP A 1 198 ? 11.936 5.129 -11.170 1.00 87.31 198 ASP A CA 1
ATOM 1493 C C . ASP A 1 198 ? 10.770 4.134 -11.028 1.00 87.31 198 ASP A C 1
ATOM 1495 O O . ASP A 1 198 ? 9.624 4.486 -11.299 1.00 87.31 198 ASP A O 1
ATOM 1499 N N . ALA A 1 199 ? 11.024 2.920 -10.530 1.00 91.75 199 ALA A N 1
ATOM 1500 C CA . ALA A 1 199 ? 9.982 1.927 -10.247 1.00 91.75 199 ALA A CA 1
ATOM 1501 C C . ALA A 1 199 ? 9.253 2.162 -8.914 1.00 91.75 199 ALA A C 1
ATOM 1503 O O . ALA A 1 199 ? 8.166 1.620 -8.692 1.00 91.75 199 ALA A O 1
ATOM 1504 N N . ALA A 1 200 ? 9.840 2.938 -8.001 1.00 88.94 200 ALA A N 1
ATOM 1505 C CA . ALA A 1 200 ? 9.369 3.061 -6.627 1.00 88.94 200 ALA A CA 1
ATOM 1506 C C . ALA A 1 200 ? 7.913 3.565 -6.497 1.00 88.94 200 ALA A C 1
ATOM 1508 O O . ALA A 1 200 ? 7.159 2.936 -5.747 1.00 88.94 200 ALA A O 1
ATOM 1509 N N . PRO A 1 201 ? 7.458 4.621 -7.207 1.00 90.00 201 PRO A N 1
ATOM 1510 C CA . PRO A 1 201 ? 6.079 5.103 -7.081 1.00 90.00 201 PRO A CA 1
ATOM 1511 C C . PRO A 1 201 ? 5.043 4.041 -7.470 1.00 90.00 201 PRO A C 1
ATOM 1513 O O . PRO A 1 201 ? 4.107 3.781 -6.711 1.00 90.00 201 PRO A O 1
ATOM 1516 N N . ALA A 1 202 ? 5.251 3.380 -8.613 1.00 91.94 202 ALA A N 1
ATOM 1517 C CA . ALA A 1 202 ? 4.385 2.306 -9.093 1.00 91.94 202 ALA A CA 1
ATOM 1518 C C . ALA A 1 202 ? 4.416 1.100 -8.147 1.00 91.94 202 ALA A C 1
ATOM 1520 O O . ALA A 1 202 ? 3.369 0.584 -7.759 1.00 91.94 202 ALA A O 1
ATOM 1521 N N . PHE A 1 203 ? 5.603 0.716 -7.670 1.00 94.19 203 PHE A N 1
ATOM 1522 C CA . PHE A 1 203 ? 5.751 -0.361 -6.698 1.00 94.19 203 PHE A CA 1
ATOM 1523 C C . PHE A 1 203 ? 4.944 -0.106 -5.421 1.00 94.19 203 PHE A C 1
ATOM 1525 O O . PHE A 1 203 ? 4.225 -1.000 -4.978 1.00 94.19 203 PHE A O 1
ATOM 1532 N N . TYR A 1 204 ? 5.019 1.087 -4.821 1.00 90.62 204 TYR A N 1
ATOM 1533 C CA . TYR A 1 204 ? 4.281 1.366 -3.584 1.00 90.62 204 TYR A CA 1
ATOM 1534 C C . TYR A 1 204 ? 2.772 1.429 -3.792 1.00 90.62 204 TYR A C 1
ATOM 1536 O O . TYR A 1 204 ? 2.033 0.944 -2.930 1.00 90.62 204 TYR A O 1
ATOM 1544 N N . ARG A 1 205 ? 2.308 1.990 -4.916 1.00 92.31 205 ARG A N 1
ATOM 1545 C CA . ARG A 1 205 ? 0.878 2.041 -5.239 1.00 92.31 205 ARG A CA 1
ATOM 1546 C C . ARG A 1 205 ? 0.315 0.634 -5.433 1.00 92.31 205 ARG A C 1
ATOM 1548 O O . ARG A 1 205 ? -0.618 0.267 -4.716 1.00 92.31 205 ARG A O 1
ATOM 1555 N N . PHE A 1 206 ? 0.970 -0.187 -6.257 1.00 95.81 206 PHE A N 1
ATOM 1556 C CA . PHE A 1 206 ? 0.668 -1.613 -6.387 1.00 95.81 206 PHE A CA 1
ATOM 1557 C C . PHE A 1 206 ? 0.664 -2.316 -5.024 1.00 95.81 206 PHE A C 1
ATOM 1559 O O . PHE A 1 206 ? -0.292 -3.006 -4.669 1.00 95.81 206 PHE A O 1
ATOM 1566 N N . TRP A 1 207 ? 1.723 -2.135 -4.230 1.00 94.44 207 TRP A N 1
ATOM 1567 C CA . TRP A 1 207 ? 1.895 -2.857 -2.974 1.00 94.44 207 TRP A CA 1
ATOM 1568 C C . TRP A 1 207 ? 0.818 -2.526 -1.946 1.00 94.44 207 TRP A C 1
ATOM 1570 O O . TRP A 1 207 ? 0.389 -3.409 -1.196 1.00 94.44 207 TRP A O 1
ATOM 1580 N N . ARG A 1 208 ? 0.381 -1.263 -1.900 1.00 93.38 208 ARG A N 1
ATOM 1581 C CA . ARG A 1 208 ? -0.724 -0.815 -1.052 1.00 93.38 208 ARG A CA 1
ATOM 1582 C C . ARG A 1 208 ? -2.004 -1.558 -1.426 1.00 93.38 208 ARG A C 1
ATOM 1584 O O . ARG A 1 208 ? -2.544 -2.255 -0.571 1.00 93.38 208 ARG A O 1
ATOM 1591 N N . ILE A 1 209 ? -2.414 -1.484 -2.692 1.00 93.31 209 ILE A N 1
ATOM 1592 C CA . ILE A 1 209 ? -3.651 -2.104 -3.192 1.00 93.31 209 ILE A CA 1
ATOM 1593 C C . ILE A 1 209 ? -3.598 -3.626 -2.994 1.00 93.31 209 ILE A C 1
ATOM 1595 O O . ILE A 1 209 ? -4.483 -4.217 -2.382 1.00 93.31 209 ILE A O 1
ATOM 1599 N N . ALA A 1 210 ? -2.499 -4.276 -3.383 1.00 93.94 210 ALA A N 1
ATOM 1600 C CA . ALA A 1 210 ? -2.338 -5.717 -3.198 1.00 93.94 210 ALA A CA 1
ATOM 1601 C C . ALA A 1 210 ? -2.367 -6.143 -1.717 1.00 93.94 210 ALA A C 1
ATOM 1603 O O . ALA A 1 210 ? -2.828 -7.239 -1.397 1.00 93.94 210 ALA A O 1
ATOM 1604 N N . SER A 1 211 ? -1.875 -5.307 -0.795 1.00 91.81 211 SER A N 1
ATOM 1605 C CA . SER A 1 211 ? -1.946 -5.590 0.645 1.00 91.81 211 SER A CA 1
ATOM 1606 C C . SER A 1 211 ? -3.376 -5.525 1.170 1.00 91.81 211 SER A C 1
ATOM 1608 O O . SER A 1 211 ? -3.764 -6.424 1.909 1.00 91.81 211 SER A O 1
ATOM 1610 N N . GLN A 1 212 ? -4.156 -4.524 0.757 1.00 89.44 212 GLN A N 1
ATOM 1611 C CA . GLN A 1 212 ? -5.579 -4.417 1.102 1.00 89.44 212 GLN A CA 1
ATOM 1612 C C . GLN A 1 212 ? -6.337 -5.673 0.661 1.00 89.44 212 GLN A C 1
ATOM 1614 O O . GLN A 1 212 ? -7.027 -6.298 1.467 1.00 89.44 212 GLN A O 1
ATOM 1619 N N . ALA A 1 213 ? -6.078 -6.130 -0.570 1.00 86.69 213 ALA A N 1
ATOM 1620 C CA . ALA A 1 213 ? -6.691 -7.335 -1.118 1.00 86.69 213 ALA A CA 1
ATOM 1621 C C . ALA A 1 213 ? -6.368 -8.532 -0.220 1.00 86.69 213 ALA A C 1
ATOM 1623 O O . ALA A 1 213 ? -7.261 -9.217 0.262 1.00 86.69 213 ALA A O 1
ATOM 1624 N N . ILE A 1 214 ? -5.087 -8.753 0.089 1.00 86.00 214 ILE A N 1
ATOM 1625 C CA . ILE A 1 214 ? -4.641 -9.874 0.932 1.00 86.00 214 ILE A CA 1
ATOM 1626 C C . ILE A 1 214 ? -5.297 -9.865 2.322 1.00 86.00 214 ILE A C 1
ATOM 1628 O O . ILE A 1 214 ? -5.527 -10.937 2.880 1.00 86.00 214 ILE A O 1
ATOM 1632 N N . HIS A 1 215 ? -5.633 -8.693 2.861 1.00 84.56 215 HIS A N 1
ATOM 1633 C CA . HIS A 1 215 ? -6.344 -8.550 4.132 1.00 84.56 215 HIS A CA 1
ATOM 1634 C C . HIS A 1 215 ? -7.867 -8.742 4.033 1.00 84.56 215 HIS A C 1
ATOM 1636 O O . HIS A 1 215 ? -8.553 -8.657 5.049 1.00 84.56 215 HIS A O 1
ATOM 1642 N N . GLY A 1 216 ? -8.382 -9.077 2.849 1.00 82.56 216 GLY A N 1
ATOM 1643 C CA . GLY A 1 216 ? -9.800 -9.321 2.602 1.00 82.56 216 GLY A CA 1
ATOM 1644 C C . GLY A 1 216 ? -10.619 -8.041 2.460 1.00 82.56 216 GLY A C 1
ATOM 1645 O O . GLY A 1 216 ? -11.840 -8.105 2.570 1.00 82.56 216 GLY A O 1
ATOM 1646 N N . GLU A 1 217 ? -9.972 -6.890 2.249 1.00 86.19 217 GLU A N 1
ATOM 1647 C CA . GLU A 1 217 ? -10.679 -5.658 1.902 1.00 86.19 217 GLU A CA 1
ATOM 1648 C C . GLU A 1 217 ? -11.262 -5.781 0.488 1.00 86.19 217 GLU A C 1
ATOM 1650 O O . GLU A 1 217 ? -10.638 -6.358 -0.409 1.00 86.19 217 GLU A O 1
ATOM 1655 N N . GLU A 1 218 ? -12.470 -5.249 0.292 1.00 87.50 218 GLU A N 1
ATOM 1656 C CA . GLU A 1 218 ? -13.078 -5.160 -1.035 1.00 87.50 218 GLU A CA 1
ATOM 1657 C C . GLU A 1 218 ? -12.275 -4.176 -1.893 1.00 87.50 218 GLU A C 1
ATOM 1659 O O . GLU A 1 218 ? -12.037 -3.037 -1.490 1.00 87.50 218 GLU A O 1
ATOM 1664 N N . ILE A 1 219 ? -11.852 -4.630 -3.072 1.00 90.88 219 ILE A N 1
ATOM 1665 C CA . ILE A 1 219 ? -11.127 -3.825 -4.059 1.00 90.88 219 ILE A CA 1
ATOM 1666 C C . ILE A 1 219 ? -12.011 -3.692 -5.290 1.00 90.88 219 ILE A C 1
ATOM 1668 O O . ILE A 1 219 ? -12.590 -4.686 -5.731 1.00 90.88 219 ILE A O 1
ATOM 1672 N N . SER A 1 220 ? -12.124 -2.476 -5.822 1.00 91.00 220 SER A N 1
ATOM 1673 C CA . SER A 1 220 ? -12.844 -2.242 -7.071 1.00 91.00 220 SER A CA 1
ATOM 1674 C C . SER A 1 220 ? -12.098 -2.851 -8.259 1.00 91.00 220 SER A C 1
ATOM 1676 O O . SER A 1 220 ? -10.874 -3.013 -8.236 1.00 91.00 220 SER A O 1
ATOM 1678 N N . ASP A 1 221 ? -12.825 -3.171 -9.327 1.00 88.19 221 ASP A N 1
ATOM 1679 C CA . ASP A 1 221 ? -12.202 -3.691 -10.545 1.00 88.19 221 ASP A CA 1
ATOM 1680 C C . ASP A 1 221 ? -11.206 -2.668 -11.123 1.00 88.19 221 ASP A C 1
ATOM 1682 O O . ASP A 1 221 ? -10.123 -3.048 -11.566 1.00 88.19 221 ASP A O 1
ATOM 1686 N N . GLU A 1 222 ? -11.505 -1.367 -11.036 1.00 88.56 222 GLU A N 1
ATOM 1687 C CA . GLU A 1 222 ? -10.612 -0.294 -11.484 1.00 88.56 222 GLU A CA 1
ATOM 1688 C C . GLU A 1 222 ? -9.295 -0.256 -10.696 1.00 88.56 222 GLU A C 1
ATOM 1690 O O . GLU A 1 222 ? -8.222 -0.165 -11.298 1.00 88.56 222 GLU A O 1
ATOM 1695 N N . ASP A 1 223 ? -9.351 -0.381 -9.366 1.00 92.94 223 ASP A N 1
ATOM 1696 C CA . ASP A 1 223 ? -8.156 -0.400 -8.515 1.00 92.94 223 ASP A CA 1
ATOM 1697 C C . ASP A 1 223 ? -7.309 -1.649 -8.785 1.00 92.94 223 ASP A C 1
ATOM 1699 O O . ASP A 1 223 ? -6.076 -1.582 -8.818 1.00 92.94 223 ASP A O 1
ATOM 1703 N N . ALA A 1 224 ? -7.957 -2.795 -9.012 1.00 94.31 224 ALA A N 1
ATOM 1704 C CA . ALA A 1 224 ? -7.269 -4.028 -9.369 1.00 94.31 224 ALA A CA 1
ATOM 1705 C C . ALA A 1 224 ? -6.555 -3.903 -10.724 1.00 94.31 224 ALA A C 1
ATOM 1707 O O . ALA A 1 224 ? -5.396 -4.303 -10.840 1.00 94.31 224 ALA A O 1
ATOM 1708 N N . VAL A 1 225 ? -7.204 -3.305 -11.728 1.00 93.00 225 VAL A N 1
ATOM 1709 C CA . VAL A 1 225 ? -6.599 -3.027 -13.040 1.00 93.00 225 VAL A CA 1
ATOM 1710 C C . VAL A 1 225 ? -5.407 -2.087 -12.903 1.00 93.00 225 VAL A C 1
ATOM 1712 O O . VAL A 1 225 ? -4.322 -2.410 -13.390 1.00 93.00 225 VAL A O 1
ATOM 1715 N N . GLN A 1 226 ? -5.569 -0.971 -12.190 1.00 93.62 226 GLN A N 1
ATOM 1716 C CA . GLN A 1 226 ? -4.490 -0.006 -11.983 1.00 93.62 226 GLN A CA 1
ATOM 1717 C C . GLN A 1 226 ? -3.292 -0.642 -11.268 1.00 93.62 226 GLN A C 1
ATOM 1719 O O . GLN A 1 226 ? -2.147 -0.409 -11.649 1.00 93.62 226 GLN A O 1
ATOM 1724 N N . ALA A 1 227 ? -3.537 -1.498 -10.275 1.00 95.81 227 ALA A N 1
ATOM 1725 C CA . ALA A 1 227 ? -2.477 -2.224 -9.588 1.00 95.81 227 ALA A CA 1
ATOM 1726 C C . ALA A 1 227 ? -1.728 -3.195 -10.520 1.00 95.81 227 ALA A C 1
ATOM 1728 O O . ALA A 1 227 ? -0.509 -3.329 -10.405 1.00 95.81 227 ALA A O 1
ATOM 1729 N N . ILE A 1 228 ? -2.415 -3.862 -11.454 1.00 95.81 228 ILE A N 1
ATOM 1730 C CA . ILE A 1 228 ? -1.758 -4.723 -12.451 1.00 95.81 228 ILE A CA 1
ATOM 1731 C C . ILE A 1 228 ? -0.897 -3.890 -13.413 1.00 95.81 228 ILE A C 1
ATOM 1733 O O . ILE A 1 228 ? 0.222 -4.301 -13.720 1.00 95.81 228 ILE A O 1
ATOM 1737 N N . GLU A 1 229 ? -1.367 -2.720 -13.851 1.00 94.19 229 GLU A N 1
ATOM 1738 C CA . GLU A 1 229 ? -0.579 -1.798 -14.685 1.00 94.19 229 GLU A CA 1
ATOM 1739 C C . GLU A 1 229 ? 0.661 -1.271 -13.950 1.00 94.19 229 GLU A C 1
ATOM 1741 O O . GLU A 1 229 ? 1.765 -1.281 -14.499 1.00 94.19 229 GLU A O 1
ATOM 1746 N N . ASP A 1 230 ? 0.515 -0.891 -12.680 1.00 95.31 230 ASP A N 1
ATOM 1747 C CA . ASP A 1 230 ? 1.639 -0.485 -11.835 1.00 95.31 230 ASP A CA 1
ATOM 1748 C C . ASP A 1 230 ? 2.655 -1.631 -11.684 1.00 95.31 230 ASP A C 1
ATOM 1750 O O . ASP A 1 230 ? 3.863 -1.421 -11.809 1.00 95.31 230 ASP A O 1
ATOM 1754 N N . ALA A 1 231 ? 2.185 -2.866 -11.470 1.00 96.12 231 ALA A N 1
ATOM 1755 C CA . ALA A 1 231 ? 3.051 -4.040 -11.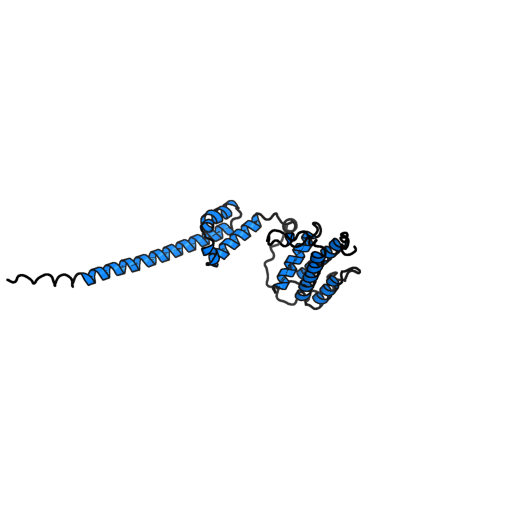420 1.00 96.12 231 ALA A CA 1
ATOM 1756 C C . ALA A 1 231 ? 3.775 -4.269 -12.754 1.00 96.12 231 ALA A C 1
ATOM 1758 O O . ALA A 1 231 ? 4.976 -4.542 -12.746 1.00 96.12 231 ALA A O 1
ATOM 1759 N N . ARG A 1 232 ? 3.083 -4.130 -13.893 1.00 95.75 232 ARG A N 1
ATOM 1760 C CA . ARG A 1 232 ? 3.673 -4.244 -15.236 1.00 95.75 232 ARG A CA 1
ATOM 1761 C C . ARG A 1 232 ? 4.828 -3.260 -15.410 1.00 95.75 232 ARG A C 1
ATOM 1763 O O . ARG A 1 232 ? 5.908 -3.688 -15.808 1.00 95.75 232 ARG A O 1
ATOM 1770 N N . LEU A 1 233 ? 4.637 -1.991 -15.048 1.00 94.38 233 LEU A N 1
ATOM 1771 C CA . LEU A 1 233 ? 5.694 -0.977 -15.122 1.00 94.38 233 LEU A CA 1
ATOM 1772 C C . LEU A 1 233 ? 6.908 -1.357 -14.260 1.00 94.38 233 LEU A C 1
ATOM 1774 O O . LEU A 1 233 ? 8.051 -1.212 -14.689 1.00 94.38 233 LEU A O 1
ATOM 1778 N N . VAL A 1 234 ? 6.672 -1.905 -13.064 1.00 95.19 234 VAL A N 1
ATOM 1779 C CA . VAL A 1 234 ? 7.752 -2.399 -12.197 1.00 95.19 234 VAL A CA 1
ATOM 1780 C C . VAL A 1 234 ? 8.525 -3.538 -12.870 1.00 95.19 234 VAL A C 1
ATOM 1782 O O . VAL A 1 234 ? 9.753 -3.531 -12.825 1.00 95.19 234 VAL A O 1
ATOM 1785 N N . TYR A 1 235 ? 7.854 -4.496 -13.518 1.00 95.19 235 TYR A N 1
ATOM 1786 C CA . TYR A 1 235 ? 8.546 -5.544 -14.280 1.00 95.19 235 TYR A CA 1
ATOM 1787 C C . TYR A 1 235 ? 9.362 -4.971 -15.440 1.00 95.19 235 TYR A C 1
ATOM 1789 O O . TYR A 1 235 ? 10.516 -5.364 -15.594 1.00 95.19 235 TYR A O 1
ATOM 1797 N N . GLU A 1 236 ? 8.792 -4.051 -16.224 1.00 93.94 236 GLU A N 1
ATOM 1798 C CA . GLU A 1 236 ? 9.469 -3.422 -17.367 1.00 93.94 236 GLU A CA 1
ATOM 1799 C C . GLU A 1 236 ? 10.766 -2.722 -16.932 1.00 93.94 236 GLU A C 1
ATOM 1801 O O . GLU A 1 236 ? 11.814 -2.929 -17.542 1.00 93.94 236 GLU A O 1
ATOM 1806 N N . ILE A 1 237 ? 10.726 -1.954 -15.838 1.00 93.44 237 ILE A N 1
ATOM 1807 C CA . ILE A 1 237 ? 11.910 -1.268 -15.301 1.00 93.44 237 ILE A CA 1
ATOM 1808 C C . ILE A 1 237 ? 12.931 -2.274 -14.767 1.00 93.44 237 ILE A C 1
ATOM 1810 O O . ILE A 1 237 ? 14.127 -2.154 -15.028 1.00 93.44 237 ILE A O 1
ATOM 1814 N N . LEU A 1 238 ? 12.485 -3.295 -14.029 1.00 91.44 238 LEU A N 1
ATOM 1815 C CA . LEU A 1 238 ? 13.399 -4.294 -13.480 1.00 91.44 238 LEU A CA 1
ATOM 1816 C C . LEU A 1 238 ? 14.091 -5.097 -14.590 1.00 91.44 238 LEU A C 1
ATOM 1818 O O . LEU A 1 238 ? 15.278 -5.396 -14.456 1.00 91.44 238 LEU A O 1
ATOM 1822 N N . ASP A 1 239 ? 13.401 -5.426 -15.680 1.00 92.00 239 ASP A N 1
ATOM 1823 C CA . ASP A 1 239 ? 13.972 -6.164 -16.814 1.00 92.00 239 ASP A CA 1
ATOM 1824 C C . ASP A 1 239 ? 15.066 -5.373 -17.553 1.00 92.00 239 ASP A C 1
ATOM 1826 O O . ASP A 1 239 ? 16.047 -5.952 -18.013 1.00 92.00 239 ASP A O 1
ATOM 1830 N N . GLN A 1 240 ? 14.965 -4.040 -17.579 1.00 90.44 240 GLN A N 1
ATOM 1831 C CA . GLN A 1 240 ? 15.971 -3.161 -18.191 1.00 90.44 240 GLN A CA 1
ATOM 1832 C C . GLN A 1 240 ? 17.271 -3.054 -17.383 1.00 90.44 240 GLN A C 1
ATOM 1834 O O . GLN A 1 240 ? 18.305 -2.645 -17.917 1.00 90.44 240 GLN A O 1
ATOM 1839 N N . LEU A 1 241 ? 17.249 -3.404 -16.096 1.00 86.50 241 LEU A N 1
ATOM 1840 C CA . LEU A 1 241 ? 18.441 -3.322 -15.262 1.00 86.50 241 LEU A CA 1
ATOM 1841 C C . LEU A 1 241 ? 19.401 -4.473 -15.561 1.00 86.50 241 LEU A C 1
ATOM 1843 O O . LEU A 1 241 ? 18.964 -5.626 -15.640 1.00 86.50 241 LEU A O 1
ATOM 1847 N N . PRO A 1 242 ? 20.717 -4.202 -15.619 1.00 83.19 242 PRO A N 1
ATOM 1848 C CA . PRO A 1 242 ? 21.712 -5.237 -15.851 1.00 83.19 242 PRO A CA 1
ATOM 1849 C C . PRO A 1 242 ? 21.581 -6.336 -14.795 1.00 83.19 242 PRO A C 1
ATOM 1851 O O . PRO A 1 242 ? 21.618 -6.070 -13.589 1.00 83.19 242 PRO A O 1
ATOM 1854 N N . GLN A 1 243 ? 21.423 -7.583 -15.250 1.00 77.50 243 GLN A N 1
ATOM 1855 C CA . GLN A 1 243 ? 21.442 -8.723 -14.343 1.00 77.50 243 GLN A CA 1
ATOM 1856 C C . GLN A 1 243 ? 22.812 -8.775 -13.674 1.00 77.50 243 GLN A C 1
ATOM 1858 O O . GLN A 1 243 ? 23.844 -8.740 -14.350 1.00 77.50 243 GLN A O 1
ATOM 1863 N N . GLN A 1 244 ? 22.834 -8.814 -12.340 1.00 71.75 244 GLN A N 1
ATOM 1864 C CA . GLN A 1 244 ? 24.101 -8.955 -11.638 1.00 71.75 244 GLN A CA 1
ATOM 1865 C C . GLN A 1 244 ? 24.753 -10.276 -12.066 1.00 71.75 244 GLN A C 1
ATOM 1867 O O . GLN A 1 244 ? 24.057 -11.292 -12.131 1.00 71.75 244 GLN A O 1
ATOM 1872 N N . PRO A 1 245 ? 26.057 -10.274 -12.394 1.00 72.19 245 PRO A N 1
ATOM 1873 C CA . PRO A 1 245 ? 26.736 -11.471 -12.865 1.00 72.19 245 PRO A CA 1
ATOM 1874 C C . PRO A 1 245 ? 26.579 -12.582 -11.829 1.00 72.19 245 PRO A C 1
ATOM 1876 O O . PRO A 1 245 ? 26.863 -12.384 -10.645 1.00 72.19 245 PRO A O 1
ATOM 1879 N N . ASN A 1 246 ? 26.093 -13.736 -12.287 1.00 67.88 246 ASN A N 1
ATOM 1880 C CA . ASN A 1 246 ? 25.828 -14.884 -11.434 1.00 67.88 246 ASN A CA 1
ATOM 1881 C C . ASN A 1 246 ? 27.163 -15.351 -10.830 1.00 67.88 246 ASN A C 1
ATOM 1883 O O . ASN A 1 246 ? 28.035 -15.854 -11.545 1.00 67.88 246 ASN A O 1
ATOM 1887 N N . ARG A 1 247 ? 27.361 -15.112 -9.527 1.00 62.94 247 ARG A N 1
ATOM 1888 C CA . ARG A 1 247 ? 28.649 -15.350 -8.847 1.00 62.94 247 ARG A CA 1
ATOM 1889 C C . ARG A 1 247 ? 29.038 -16.828 -8.765 1.00 62.94 247 ARG A C 1
ATOM 1891 O O . ARG A 1 247 ? 30.188 -17.113 -8.461 1.00 62.94 247 ARG A O 1
ATOM 1898 N N . ASP A 1 248 ? 28.127 -17.730 -9.113 1.00 70.81 248 ASP A N 1
ATOM 1899 C CA . ASP A 1 248 ? 28.320 -19.183 -9.066 1.00 70.81 248 ASP A CA 1
ATOM 1900 C C . ASP A 1 248 ? 29.085 -19.746 -10.285 1.00 70.81 248 ASP A C 1
ATOM 1902 O O . ASP A 1 248 ? 29.108 -20.953 -10.502 1.00 70.81 248 ASP A O 1
ATOM 1906 N N . SER A 1 249 ? 29.703 -18.886 -11.104 1.00 63.53 249 SER A N 1
ATOM 1907 C CA . SER A 1 249 ? 30.412 -19.283 -12.335 1.00 63.53 249 SER A CA 1
ATOM 1908 C C . SER A 1 249 ? 31.917 -19.560 -12.151 1.00 63.53 249 SER A C 1
ATOM 1910 O O . SER A 1 249 ? 32.617 -19.679 -13.156 1.00 63.53 249 SER A O 1
ATOM 1912 N N . ASN A 1 250 ? 32.423 -19.627 -10.911 1.00 56.19 250 ASN A N 1
ATOM 1913 C CA . ASN A 1 250 ? 33.841 -19.873 -10.594 1.00 56.19 250 ASN A CA 1
ATOM 1914 C C . ASN A 1 250 ? 34.043 -21.164 -9.801 1.00 56.19 250 ASN A C 1
ATOM 1916 O O . ASN A 1 250 ? 33.353 -21.322 -8.770 1.00 56.19 250 ASN A O 1
#

pLDDT: mean 72.59, std 19.72, range [34.5, 96.19]

Radius of gyration: 32.65 Å; chains: 1; bounding box: 60×45×127 Å

Secondary structure (DSSP, 8-state):
------STTSHHHHHHHHHHHHHHHHHHHHHHHHHHHHHHHHHHHHHHHHHHH---HHHHHHHHHHTGGG--HHHHHH-HHHHHHHHHHHHHHHHHHS---HHHHHHHHHTTS----------S-----TTTS--PPPTT--HHHHHHHHHHHTT-HHHHHHHHHHHHHHHHHHHS-GGG--S-----HHHHS---TTTHHHHHHHHHHHHHHHTT----HHHHHHHHHHHHHHHHHHHHSPPPP-GGG-